Protein AF-A0AAD4WA70-F1 (afdb_monomer_lite)

Structure (mmCIF, N/CA/C/O backbone):
data_AF-A0AAD4WA70-F1
#
_entry.id   AF-A0AAD4WA70-F1
#
loop_
_atom_site.group_PDB
_atom_site.id
_atom_site.type_symbol
_atom_site.label_atom_id
_atom_site.label_alt_id
_atom_site.label_comp_id
_atom_site.label_asym_id
_atom_site.label_entity_id
_atom_site.label_seq_id
_atom_site.pdbx_PDB_ins_code
_atom_site.Cartn_x
_atom_site.Cartn_y
_atom_site.Cartn_z
_atom_site.occupancy
_atom_site.B_iso_or_equiv
_atom_site.auth_seq_id
_atom_site.auth_comp_id
_atom_site.auth_asym_id
_atom_site.auth_atom_id
_atom_site.pdbx_PDB_model_num
ATOM 1 N N . MET A 1 1 ? -7.407 1.515 -6.186 1.00 67.44 1 MET A N 1
ATOM 2 C CA . MET A 1 1 ? -7.514 0.446 -7.195 1.00 67.44 1 MET A CA 1
ATOM 3 C C . MET A 1 1 ? -7.469 -0.874 -6.465 1.00 67.44 1 MET A C 1
ATOM 5 O O . MET A 1 1 ? -6.629 -1.032 -5.584 1.00 67.44 1 MET A O 1
ATOM 9 N N . SER A 1 2 ? -8.397 -1.768 -6.771 1.00 77.38 2 SER A N 1
ATOM 10 C CA . SER A 1 2 ? -8.379 -3.132 -6.251 1.00 77.38 2 SER A CA 1
ATOM 11 C C . SER A 1 2 ? -7.231 -3.933 -6.884 1.00 77.38 2 SER A C 1
ATOM 13 O O . SER A 1 2 ? -6.814 -3.628 -8.006 1.00 77.38 2 SER A O 1
ATOM 15 N N . PRO A 1 3 ? -6.728 -4.984 -6.212 1.00 81.25 3 PRO A N 1
ATOM 16 C CA . PRO A 1 3 ? -5.699 -5.856 -6.778 1.00 81.25 3 PRO A CA 1
ATOM 17 C C . PRO A 1 3 ? -6.094 -6.438 -8.144 1.00 81.25 3 PRO A C 1
ATOM 19 O O . PRO A 1 3 ? -5.257 -6.522 -9.041 1.00 81.25 3 PRO A O 1
ATOM 22 N N . SER A 1 4 ? -7.373 -6.787 -8.319 1.00 81.94 4 SER A N 1
ATOM 23 C CA . SER A 1 4 ? -7.919 -7.330 -9.566 1.00 81.94 4 SER A CA 1
ATOM 24 C C . SER A 1 4 ? -7.949 -6.314 -10.705 1.00 81.94 4 SER A C 1
ATOM 26 O O . SER A 1 4 ? -7.698 -6.684 -11.845 1.00 81.94 4 SER A O 1
ATOM 28 N N . GLU A 1 5 ? -8.244 -5.044 -10.422 1.00 83.31 5 GLU A N 1
ATOM 29 C CA . GLU A 1 5 ? -8.170 -3.982 -11.435 1.00 83.31 5 GLU A CA 1
ATOM 30 C C . GLU A 1 5 ? -6.729 -3.755 -11.890 1.00 83.31 5 GLU A C 1
ATOM 32 O O . GLU A 1 5 ? -6.488 -3.630 -13.085 1.00 83.31 5 GLU A O 1
ATOM 37 N N . ILE A 1 6 ? -5.769 -3.760 -10.957 1.00 88.12 6 ILE A N 1
ATOM 38 C CA . ILE A 1 6 ? -4.343 -3.591 -11.275 1.00 88.12 6 ILE A CA 1
ATOM 39 C C . ILE A 1 6 ? -3.867 -4.705 -12.209 1.00 88.12 6 ILE A C 1
ATOM 41 O O . ILE A 1 6 ? -3.251 -4.414 -13.226 1.00 88.12 6 ILE A O 1
ATOM 45 N N . MET A 1 7 ? -4.204 -5.962 -11.904 1.00 88.38 7 MET A N 1
ATOM 46 C CA . MET A 1 7 ? -3.836 -7.099 -12.756 1.00 88.38 7 MET A CA 1
ATOM 47 C C . MET A 1 7 ? -4.476 -7.019 -14.145 1.00 88.38 7 MET A C 1
ATOM 49 O O . MET A 1 7 ? -3.837 -7.374 -15.123 1.00 88.38 7 MET A O 1
ATOM 53 N N . LYS A 1 8 ? -5.715 -6.525 -14.255 1.00 89.81 8 LYS A N 1
ATOM 54 C CA . LYS A 1 8 ? -6.401 -6.375 -15.551 1.00 89.81 8 LYS A CA 1
ATOM 55 C C . LYS A 1 8 ? -5.815 -5.275 -16.435 1.00 89.81 8 LYS A C 1
ATOM 57 O O . LYS A 1 8 ? -5.956 -5.356 -17.646 1.00 89.81 8 LYS A O 1
ATOM 62 N N . MET A 1 9 ? -5.240 -4.231 -15.840 1.00 90.12 9 MET A N 1
ATOM 63 C CA . MET A 1 9 ? -4.634 -3.115 -16.578 1.00 90.12 9 MET A CA 1
ATOM 64 C C . MET A 1 9 ? -3.164 -3.356 -16.930 1.00 90.12 9 MET A C 1
ATOM 66 O O . MET A 1 9 ? -2.583 -2.566 -17.670 1.00 90.12 9 MET A O 1
ATOM 70 N N . ALA A 1 10 ? -2.551 -4.387 -16.355 1.00 94.25 10 ALA A N 1
ATOM 71 C CA . ALA A 1 10 ? -1.142 -4.671 -16.519 1.00 94.25 10 ALA A CA 1
ATOM 72 C C . ALA A 1 10 ? -0.909 -5.752 -17.580 1.00 94.25 10 ALA A C 1
ATOM 74 O O . ALA A 1 10 ? -1.593 -6.770 -17.602 1.00 94.25 10 ALA A O 1
ATOM 75 N N . GLU A 1 11 ? 0.108 -5.550 -18.412 1.00 94.94 11 GLU A N 1
ATOM 76 C CA . GLU A 1 11 ? 0.489 -6.484 -19.481 1.00 94.94 11 GLU A CA 1
ATOM 77 C C . GLU A 1 11 ? 1.393 -7.616 -18.979 1.00 94.94 11 GLU A C 1
ATOM 79 O O . GLU A 1 11 ? 1.508 -8.674 -19.600 1.00 94.94 11 GLU A O 1
ATOM 84 N N . VAL A 1 12 ? 2.096 -7.388 -17.866 1.00 95.25 12 VAL A N 1
ATOM 85 C CA . VAL A 1 12 ? 3.128 -8.301 -17.374 1.00 95.25 12 VAL A CA 1
ATOM 86 C C . VAL A 1 12 ? 3.298 -8.234 -15.859 1.00 95.25 12 VAL A C 1
ATOM 88 O O . VAL A 1 12 ? 3.211 -7.165 -15.248 1.00 95.25 12 VAL A O 1
ATOM 91 N N . GLU A 1 13 ? 3.591 -9.391 -15.264 1.00 96.00 13 GLU A N 1
ATOM 92 C CA . GLU A 1 13 ? 4.071 -9.499 -13.889 1.00 96.00 13 GLU A CA 1
ATOM 93 C C . GLU A 1 13 ? 5.581 -9.273 -13.805 1.00 96.00 13 GLU A C 1
ATOM 95 O O . GLU A 1 13 ? 6.368 -9.947 -14.475 1.00 96.00 13 GLU A O 1
ATOM 100 N N . ILE A 1 14 ? 5.991 -8.367 -12.922 1.00 96.00 14 ILE A N 1
ATOM 101 C CA . ILE A 1 14 ? 7.393 -8.131 -12.595 1.00 96.00 14 ILE A CA 1
ATOM 102 C C . ILE A 1 14 ? 7.741 -8.888 -11.323 1.00 96.00 14 ILE A C 1
ATOM 104 O O . ILE A 1 14 ? 7.094 -8.725 -10.291 1.00 96.00 14 ILE A O 1
ATOM 108 N N . PHE A 1 15 ? 8.792 -9.699 -11.391 1.00 93.69 15 PHE A N 1
ATOM 109 C CA . PHE A 1 15 ? 9.251 -10.520 -10.268 1.00 93.69 15 PHE A CA 1
ATOM 110 C C . PHE A 1 15 ? 10.778 -10.629 -10.174 1.00 93.69 15 PHE A C 1
ATOM 112 O O . PHE A 1 15 ? 11.293 -11.157 -9.188 1.00 93.69 15 PHE A O 1
ATOM 119 N N . ARG A 1 16 ? 11.525 -10.124 -11.166 1.00 92.31 16 ARG A N 1
ATOM 120 C CA . ARG A 1 16 ? 12.993 -10.136 -11.182 1.00 92.31 16 ARG A CA 1
ATOM 121 C C . ARG A 1 16 ? 13.543 -8.756 -10.840 1.00 92.31 16 ARG A C 1
ATOM 123 O O . ARG A 1 16 ? 13.251 -7.778 -11.516 1.00 92.31 16 ARG A O 1
ATOM 130 N N . GLY A 1 17 ? 14.389 -8.685 -9.814 1.00 87.19 17 GLY A N 1
ATOM 131 C CA . GLY A 1 17 ? 15.085 -7.457 -9.403 1.00 87.19 17 GLY A CA 1
ATOM 132 C C . GLY A 1 17 ? 16.354 -7.174 -10.213 1.00 87.19 17 GLY A C 1
ATOM 133 O O . GLY A 1 17 ? 17.344 -6.713 -9.645 1.00 87.19 17 GLY A O 1
ATOM 134 N N . VAL A 1 18 ? 16.352 -7.546 -11.495 1.00 87.00 18 VAL A N 1
ATOM 135 C CA . VAL A 1 18 ? 17.476 -7.422 -12.430 1.00 87.00 18 VAL A CA 1
ATOM 136 C C . VAL A 1 18 ? 16.944 -6.803 -13.717 1.00 87.00 18 VAL A C 1
ATOM 138 O O . VAL A 1 18 ? 15.893 -7.211 -14.209 1.00 87.00 18 VAL A O 1
ATOM 141 N N . ASP A 1 19 ? 17.666 -5.822 -14.248 1.00 83.94 19 ASP A N 1
ATOM 142 C CA . ASP A 1 19 ? 17.205 -5.024 -15.387 1.00 83.94 19 ASP A CA 1
ATOM 143 C C . ASP A 1 19 ? 17.702 -5.588 -16.723 1.00 83.94 19 ASP A C 1
ATOM 145 O O . ASP A 1 19 ? 16.939 -5.674 -17.685 1.00 83.94 19 ASP A O 1
ATOM 149 N N . TYR A 1 20 ? 18.958 -6.047 -16.758 1.00 86.38 20 TYR A N 1
ATOM 150 C CA . TYR A 1 20 ? 19.638 -6.527 -17.962 1.00 86.38 20 TYR A CA 1
ATOM 151 C C . TYR A 1 20 ? 20.212 -7.936 -17.784 1.00 86.38 20 TYR A C 1
ATOM 153 O O . TYR A 1 20 ? 20.677 -8.307 -16.705 1.00 86.38 20 TYR A O 1
ATOM 161 N N . GLY A 1 21 ? 20.196 -8.717 -18.864 1.00 84.50 21 GLY A N 1
ATOM 162 C CA . GLY A 1 21 ? 20.800 -10.043 -18.932 1.00 84.50 21 GLY A CA 1
ATOM 163 C C . GLY A 1 21 ? 22.307 -9.982 -19.172 1.00 84.50 21 GLY A C 1
ATOM 164 O O . GLY A 1 21 ? 22.900 -8.913 -19.322 1.00 84.50 21 GLY A O 1
ATOM 165 N N . SER A 1 22 ? 22.945 -11.151 -19.264 1.00 83.94 22 SER A N 1
ATOM 166 C CA . SER A 1 22 ? 24.376 -11.265 -19.593 1.00 83.94 22 SER A CA 1
ATOM 167 C C . SER A 1 22 ? 24.724 -10.681 -20.968 1.00 83.94 22 SER A C 1
ATOM 169 O O . SER A 1 22 ? 25.852 -10.252 -21.192 1.00 83.94 22 SER A O 1
ATOM 171 N N . ASP A 1 23 ? 23.750 -10.633 -21.875 1.00 83.19 23 ASP A N 1
ATOM 172 C CA . ASP A 1 23 ? 23.834 -10.032 -23.208 1.00 83.19 23 ASP A CA 1
ATOM 173 C C . ASP A 1 23 ? 23.535 -8.521 -23.217 1.00 83.19 23 ASP A C 1
ATOM 175 O O . ASP A 1 23 ? 23.471 -7.909 -24.285 1.00 83.19 23 ASP A O 1
ATOM 179 N N . ARG A 1 24 ? 23.348 -7.917 -22.034 1.00 80.75 24 ARG A N 1
ATOM 180 C CA . ARG A 1 24 ? 22.964 -6.513 -21.823 1.00 80.75 24 ARG A CA 1
ATOM 181 C C . ARG A 1 24 ? 21.639 -6.120 -22.474 1.00 80.75 24 ARG A C 1
ATOM 183 O O . ARG A 1 24 ? 21.402 -4.938 -22.725 1.00 80.75 24 ARG A O 1
ATOM 190 N N . LYS A 1 25 ? 20.755 -7.085 -22.732 1.00 84.62 25 LYS A N 1
ATOM 191 C CA . LYS A 1 25 ? 19.385 -6.796 -23.162 1.00 84.62 25 LYS A CA 1
ATOM 192 C C . LYS A 1 25 ? 18.434 -6.793 -21.972 1.00 84.62 25 LYS A C 1
ATOM 194 O O . LYS A 1 25 ? 18.686 -7.506 -20.998 1.00 84.62 25 LYS A O 1
ATOM 199 N N . PRO A 1 26 ? 17.350 -6.003 -22.039 1.00 88.25 26 PRO A N 1
ATOM 200 C CA . PRO A 1 26 ? 16.312 -6.058 -21.026 1.00 88.25 26 PRO A CA 1
ATOM 201 C C . PRO A 1 26 ? 15.742 -7.470 -20.882 1.00 88.25 26 PRO A C 1
ATOM 203 O O . PRO A 1 26 ? 15.489 -8.139 -21.886 1.00 88.25 26 PRO A O 1
ATOM 206 N N . ILE A 1 27 ? 15.550 -7.919 -19.642 1.00 90.38 27 ILE A N 1
ATOM 207 C CA . ILE A 1 27 ? 15.070 -9.277 -19.356 1.00 90.38 27 ILE A CA 1
ATOM 208 C C . ILE A 1 27 ? 13.559 -9.328 -19.151 1.00 90.38 27 ILE A C 1
ATOM 210 O O . ILE A 1 27 ? 12.950 -8.407 -18.605 1.00 90.38 27 ILE A O 1
ATOM 214 N N . GLU A 1 28 ? 12.961 -10.458 -19.515 1.00 92.00 28 GLU A N 1
ATOM 215 C CA . GLU A 1 28 ? 11.556 -10.729 -19.218 1.00 92.00 28 GLU A CA 1
ATOM 216 C C . GLU A 1 28 ? 11.312 -10.888 -17.710 1.00 92.00 28 GLU A C 1
ATOM 218 O O . GLU A 1 28 ? 12.092 -11.518 -16.987 1.00 92.00 28 GLU A O 1
ATOM 223 N N . GLY A 1 29 ? 10.211 -10.311 -17.230 1.00 91.94 29 GLY A N 1
ATOM 224 C CA . GLY A 1 29 ? 9.840 -10.263 -15.816 1.00 91.94 29 GLY A CA 1
ATOM 225 C C . GLY A 1 29 ? 10.710 -9.328 -14.968 1.00 91.94 29 GLY A C 1
ATOM 226 O O . GLY A 1 29 ? 10.540 -9.298 -13.746 1.00 91.94 29 GLY A O 1
ATOM 227 N N . GLY A 1 30 ? 11.646 -8.598 -15.585 1.00 92.94 30 GLY A N 1
ATOM 228 C CA . GLY A 1 30 ? 12.437 -7.536 -14.964 1.00 92.94 30 GLY A CA 1
ATOM 229 C C . GLY A 1 30 ? 11.794 -6.161 -15.123 1.00 92.94 30 GLY A C 1
ATOM 230 O O . GLY A 1 30 ? 10.808 -5.987 -15.837 1.00 92.94 30 GLY A O 1
ATOM 231 N N . LEU A 1 31 ? 12.362 -5.141 -14.483 1.00 92.88 31 LEU A N 1
ATOM 232 C CA . LEU A 1 31 ? 11.782 -3.797 -14.544 1.00 92.88 31 LEU A CA 1
ATOM 233 C C . LEU A 1 31 ? 11.895 -3.165 -15.928 1.00 92.88 31 LEU A C 1
ATOM 235 O O . LEU A 1 31 ? 11.146 -2.246 -16.220 1.00 92.88 31 LEU A O 1
ATOM 239 N N . LEU A 1 32 ? 12.767 -3.640 -16.808 1.00 92.25 32 LEU A N 1
ATOM 240 C CA . LEU A 1 32 ? 12.853 -3.153 -18.186 1.00 92.25 32 LEU A CA 1
ATOM 241 C C . LEU A 1 32 ? 12.197 -4.108 -19.196 1.00 92.25 32 LEU A C 1
ATOM 243 O O . LEU A 1 32 ? 12.526 -4.044 -20.378 1.00 92.25 32 LEU A O 1
ATOM 247 N N . ASP A 1 33 ? 11.280 -4.982 -18.750 1.00 93.81 33 ASP A N 1
ATOM 248 C CA . ASP A 1 33 ? 10.610 -5.966 -19.613 1.00 93.81 33 ASP A CA 1
ATOM 249 C C . ASP A 1 33 ? 10.116 -5.316 -20.926 1.00 93.81 33 ASP A C 1
ATOM 251 O O . ASP A 1 33 ? 9.416 -4.296 -20.876 1.00 93.81 33 ASP A O 1
ATOM 255 N N . PRO A 1 34 ? 10.448 -5.882 -22.105 1.00 92.19 34 PRO A N 1
ATOM 256 C CA . PRO A 1 34 ? 10.089 -5.311 -23.406 1.00 92.19 34 PRO A CA 1
ATOM 257 C C . PRO A 1 34 ? 8.590 -5.030 -23.611 1.00 92.19 34 PRO A C 1
ATOM 259 O O . PRO A 1 34 ? 8.226 -4.192 -24.447 1.00 92.19 34 PRO A O 1
ATOM 262 N N . ARG A 1 35 ? 7.709 -5.703 -22.857 1.00 93.94 35 ARG A N 1
ATOM 263 C CA . ARG A 1 35 ? 6.255 -5.474 -22.866 1.00 93.94 35 ARG A CA 1
ATOM 264 C C . ARG A 1 35 ? 5.836 -4.189 -22.163 1.00 93.94 35 ARG A C 1
ATOM 266 O O . ARG A 1 35 ? 4.748 -3.698 -22.427 1.00 93.94 35 ARG A O 1
ATOM 273 N N . LEU A 1 36 ? 6.682 -3.603 -21.317 1.00 93.56 36 LEU A N 1
ATOM 274 C CA . LEU A 1 36 ? 6.428 -2.299 -20.686 1.00 93.56 36 LEU A CA 1
ATOM 275 C C . LEU A 1 36 ? 6.745 -1.118 -21.614 1.00 93.56 36 LEU A C 1
ATOM 277 O O . LEU A 1 36 ? 6.365 0.019 -21.324 1.00 93.56 36 LEU A O 1
ATOM 281 N N . GLY A 1 37 ? 7.423 -1.400 -22.728 1.00 91.75 37 GLY A N 1
ATOM 282 C CA . GLY A 1 37 ? 7.906 -0.426 -23.697 1.00 91.75 37 GLY A CA 1
ATOM 283 C C . GLY A 1 37 ? 9.436 -0.347 -23.726 1.00 91.75 37 GLY A C 1
ATOM 284 O O . GLY A 1 37 ? 10.101 -0.722 -22.758 1.00 91.75 37 GLY A O 1
ATOM 285 N N . PRO A 1 38 ? 10.019 0.154 -24.823 1.00 90.00 38 PRO A N 1
ATOM 286 C CA . PRO A 1 38 ? 11.462 0.335 -24.948 1.00 90.00 38 PRO A CA 1
ATOM 287 C C . PRO A 1 38 ? 11.989 1.385 -23.951 1.00 90.00 38 PRO A C 1
ATOM 289 O O . PRO A 1 38 ? 11.517 2.521 -23.965 1.00 90.00 38 PRO A O 1
ATOM 292 N N . PRO A 1 39 ? 12.987 1.061 -23.109 1.00 84.50 39 PRO A N 1
ATOM 293 C CA . PRO A 1 39 ? 13.507 1.997 -22.107 1.00 84.50 39 PRO A CA 1
ATOM 294 C C . PRO A 1 39 ? 14.435 3.075 -22.678 1.00 84.50 39 PRO A C 1
ATOM 296 O O . PRO A 1 39 ? 14.604 4.134 -22.080 1.00 84.50 39 PRO A O 1
ATOM 299 N N . ASN A 1 40 ? 15.039 2.828 -23.842 1.00 84.25 40 ASN A N 1
ATOM 300 C CA . ASN A 1 40 ? 15.904 3.777 -24.535 1.00 84.25 40 ASN A CA 1
ATOM 301 C C . ASN A 1 40 ? 15.863 3.540 -26.056 1.00 84.25 40 ASN A C 1
ATOM 303 O O . ASN A 1 40 ? 15.300 2.557 -26.530 1.00 84.25 40 ASN A O 1
ATOM 307 N N . LYS A 1 41 ? 16.498 4.431 -26.830 1.00 83.19 41 LYS A N 1
ATOM 308 C CA . LYS A 1 41 ? 16.529 4.371 -28.306 1.00 83.19 41 LYS A CA 1
ATOM 309 C C . LYS A 1 41 ? 17.294 3.169 -28.884 1.00 83.19 41 LYS A C 1
ATOM 311 O O . LYS A 1 41 ? 17.119 2.880 -30.062 1.00 83.19 41 LYS A O 1
ATOM 316 N N . LYS A 1 42 ? 18.191 2.545 -28.108 1.00 80.69 42 LYS A N 1
ATOM 317 C CA . LYS A 1 42 ? 18.978 1.371 -28.533 1.00 80.69 42 LYS A CA 1
ATOM 318 C C . LYS A 1 42 ? 18.202 0.070 -28.318 1.00 80.69 42 LYS A C 1
ATOM 320 O O . LYS A 1 42 ? 18.446 -0.910 -29.016 1.00 80.69 42 LYS A O 1
ATOM 325 N N . CYS A 1 43 ? 17.267 0.059 -27.372 1.00 76.81 43 CYS A N 1
ATOM 326 C CA . CYS A 1 43 ? 16.301 -1.016 -27.232 1.00 76.81 43 CYS A CA 1
ATOM 327 C C . CYS A 1 43 ? 15.325 -0.953 -28.411 1.00 76.81 43 CYS A C 1
ATOM 329 O O . CYS A 1 43 ? 14.851 0.125 -28.761 1.00 76.81 43 CYS A O 1
ATOM 331 N N . GLY A 1 44 ? 15.093 -2.100 -29.054 1.00 82.81 44 GLY A N 1
ATOM 332 C CA . GLY A 1 44 ? 14.261 -2.212 -30.252 1.00 82.81 44 GLY A CA 1
ATOM 333 C C . GLY A 1 44 ? 12.785 -1.889 -30.003 1.00 82.81 44 GLY A C 1
ATOM 334 O O . GLY A 1 44 ? 12.420 -1.107 -29.132 1.00 82.81 44 GLY A O 1
ATOM 335 N N . ASN A 1 45 ? 11.902 -2.492 -30.786 1.00 90.31 45 ASN A N 1
ATOM 336 C CA . ASN A 1 45 ? 10.482 -2.173 -30.702 1.00 90.31 45 ASN A CA 1
ATOM 337 C C . ASN A 1 45 ? 9.826 -2.784 -29.453 1.00 90.31 45 ASN A C 1
ATOM 339 O O . ASN A 1 45 ? 10.252 -3.825 -28.953 1.00 90.31 45 ASN A O 1
ATOM 343 N N . CYS A 1 46 ? 8.766 -2.136 -28.966 1.00 90.88 46 CYS A N 1
ATOM 344 C CA . CYS A 1 46 ? 7.938 -2.642 -27.874 1.00 90.88 46 CYS A CA 1
ATOM 345 C C . CYS A 1 46 ? 7.349 -4.016 -28.217 1.00 90.88 46 CYS A C 1
ATOM 347 O O . CYS A 1 46 ? 6.791 -4.188 -29.300 1.00 90.88 46 CYS A O 1
ATOM 349 N N . ALA A 1 47 ? 7.388 -4.963 -27.279 1.00 91.12 47 ALA A N 1
ATOM 350 C CA . ALA A 1 47 ? 6.814 -6.292 -27.493 1.00 91.12 47 ALA A CA 1
ATOM 351 C C . ALA A 1 47 ? 5.271 -6.307 -27.492 1.00 91.12 47 ALA A C 1
ATOM 353 O O . ALA A 1 47 ? 4.680 -7.232 -28.038 1.00 91.12 47 ALA A O 1
ATOM 354 N N . THR A 1 48 ? 4.619 -5.292 -26.916 1.00 89.69 48 THR A N 1
ATOM 355 C CA . THR A 1 48 ? 3.150 -5.225 -26.799 1.00 89.69 48 THR A CA 1
ATOM 356 C C . THR A 1 48 ? 2.509 -4.560 -28.018 1.00 89.69 48 THR A C 1
ATOM 358 O O . THR A 1 48 ? 1.590 -5.112 -28.611 1.00 89.69 48 THR A O 1
ATOM 361 N N . TYR A 1 49 ? 3.008 -3.385 -28.424 1.00 86.19 49 TYR A N 1
ATOM 362 C CA . TYR A 1 49 ? 2.429 -2.599 -29.529 1.00 86.19 49 TYR A CA 1
ATOM 363 C C . TYR A 1 49 ? 3.301 -2.566 -30.791 1.00 86.19 49 TYR A C 1
ATOM 365 O O . TYR A 1 49 ? 2.879 -2.030 -31.811 1.00 86.19 49 TYR A O 1
ATOM 373 N N . GLY A 1 50 ? 4.538 -3.074 -30.746 1.00 88.94 50 GLY A N 1
ATOM 374 C CA . GLY A 1 50 ? 5.460 -3.039 -31.889 1.00 88.94 50 GLY A CA 1
ATOM 375 C C . GLY A 1 50 ? 6.010 -1.649 -32.236 1.00 88.94 50 GLY A C 1
ATOM 376 O O . GLY A 1 50 ? 6.779 -1.523 -33.190 1.00 88.94 50 GLY A O 1
ATOM 377 N N . ALA A 1 51 ? 5.648 -0.611 -31.478 1.00 89.50 51 ALA A N 1
ATOM 378 C CA . ALA A 1 51 ? 6.100 0.761 -31.687 1.00 89.50 51 ALA A CA 1
ATOM 379 C C . ALA A 1 51 ? 7.553 0.975 -31.225 1.00 89.50 51 ALA A C 1
ATOM 381 O O . ALA A 1 51 ? 8.053 0.290 -30.327 1.00 89.50 51 ALA A O 1
ATOM 382 N N . ASN A 1 52 ? 8.230 1.946 -31.841 1.00 89.12 52 ASN A N 1
ATOM 383 C CA . ASN A 1 52 ? 9.581 2.361 -31.461 1.00 89.12 52 ASN A CA 1
ATOM 384 C C . ASN A 1 52 ? 9.571 3.229 -30.179 1.00 89.12 52 ASN A C 1
ATOM 386 O O . ASN A 1 52 ? 8.515 3.587 -29.661 1.00 89.12 52 ASN A O 1
ATOM 390 N N . TYR A 1 53 ? 10.757 3.614 -29.692 1.00 86.69 53 TYR A N 1
ATOM 391 C CA . TYR A 1 53 ? 10.921 4.431 -28.479 1.00 86.69 53 TYR A CA 1
ATOM 392 C C . TYR A 1 53 ? 10.145 5.756 -28.454 1.00 86.69 53 TYR A C 1
ATOM 394 O O . TYR A 1 53 ? 9.719 6.185 -27.388 1.00 86.69 53 TYR A O 1
ATOM 402 N N . LYS A 1 54 ? 9.972 6.426 -29.596 1.00 88.00 54 LYS A N 1
ATOM 403 C CA . LYS A 1 54 ? 9.297 7.731 -29.650 1.00 88.00 54 LYS A CA 1
ATOM 404 C C . LYS A 1 54 ? 7.776 7.607 -29.686 1.00 88.00 54 LYS A C 1
ATOM 406 O O . LYS A 1 54 ? 7.097 8.475 -29.152 1.00 88.00 54 LYS A O 1
ATOM 411 N N . ASP A 1 55 ? 7.276 6.549 -30.316 1.00 90.56 55 ASP A N 1
ATOM 412 C CA . ASP A 1 55 ? 5.853 6.399 -30.634 1.00 90.56 55 ASP A CA 1
ATOM 413 C C . ASP A 1 55 ? 5.116 5.471 -29.653 1.00 90.56 55 ASP A C 1
ATOM 415 O O . ASP A 1 55 ? 3.890 5.377 -29.680 1.00 90.56 55 ASP A O 1
ATOM 419 N N . CYS A 1 56 ? 5.845 4.767 -28.782 1.00 90.81 56 CYS A N 1
ATOM 420 C CA . CYS A 1 56 ? 5.250 3.888 -27.784 1.00 90.81 56 CYS A CA 1
ATOM 421 C C . CYS A 1 56 ? 4.740 4.692 -26.571 1.00 90.81 56 CYS A C 1
ATOM 423 O O . CYS A 1 56 ? 5.545 5.346 -25.907 1.00 90.81 56 CYS A O 1
ATOM 425 N N . PRO A 1 57 ? 3.445 4.607 -26.207 1.00 91.31 57 PRO A N 1
ATOM 426 C CA . PRO A 1 57 ? 2.922 5.238 -24.990 1.00 91.31 57 PRO A CA 1
ATOM 427 C C . PRO A 1 57 ? 3.351 4.505 -23.707 1.00 91.31 57 PRO A C 1
ATOM 429 O O . PRO A 1 57 ? 3.179 5.031 -22.609 1.00 91.31 57 PRO A O 1
ATOM 432 N N . GLY A 1 58 ? 3.904 3.295 -23.847 1.00 92.81 58 GLY A N 1
ATOM 433 C CA . GLY A 1 58 ? 4.299 2.425 -22.750 1.00 92.81 58 GLY A CA 1
ATOM 434 C C . GLY A 1 58 ? 3.121 1.706 -22.085 1.00 92.81 58 GLY A C 1
ATOM 435 O O . GLY A 1 58 ? 1.958 2.083 -22.237 1.00 92.81 58 GLY A O 1
ATOM 436 N N . HIS A 1 59 ? 3.430 0.640 -21.345 1.00 94.81 59 HIS A N 1
ATOM 437 C CA . HIS A 1 59 ? 2.431 -0.253 -20.753 1.00 94.81 59 HIS A CA 1
ATOM 438 C C . HIS A 1 59 ? 2.707 -0.507 -19.283 1.00 94.81 59 HIS A C 1
ATOM 440 O O . HIS A 1 59 ? 3.859 -0.548 -18.853 1.00 94.81 59 HIS A O 1
ATOM 446 N N . PHE A 1 60 ? 1.638 -0.646 -18.504 1.00 96.38 60 PHE A N 1
ATOM 447 C CA . PHE A 1 60 ? 1.758 -0.939 -17.087 1.00 96.38 60 PHE A CA 1
ATOM 448 C C . PHE A 1 60 ? 2.113 -2.407 -16.877 1.00 96.38 60 PHE A C 1
ATOM 450 O O . PHE A 1 60 ? 1.641 -3.294 -17.587 1.00 96.38 60 PHE A O 1
ATOM 457 N N . GLY A 1 61 ? 2.926 -2.650 -15.859 1.00 96.25 61 GLY A N 1
ATOM 458 C CA . GLY A 1 61 ? 3.099 -3.964 -15.260 1.00 96.25 61 GLY A CA 1
ATOM 459 C C . GLY A 1 61 ? 2.439 -4.009 -13.890 1.00 96.25 61 GLY A C 1
ATOM 460 O O . GLY A 1 61 ? 1.914 -3.009 -13.390 1.00 96.25 61 GLY A O 1
ATOM 461 N N . TYR A 1 62 ? 2.515 -5.159 -13.238 1.00 96.62 62 TYR A N 1
ATOM 462 C CA . TYR A 1 62 ? 2.189 -5.275 -11.823 1.00 96.62 62 TYR A CA 1
ATOM 463 C C . TYR A 1 62 ? 3.256 -6.078 -11.088 1.00 96.62 62 TYR A C 1
ATOM 465 O O . TYR A 1 62 ? 3.902 -6.952 -11.655 1.00 96.62 62 TYR A O 1
ATOM 473 N N . LEU A 1 63 ? 3.429 -5.777 -9.807 1.00 95.56 63 LEU A N 1
ATOM 474 C CA . LEU A 1 63 ? 4.252 -6.540 -8.879 1.00 95.56 63 LEU A CA 1
ATOM 475 C C . LEU A 1 63 ? 3.342 -7.114 -7.796 1.00 95.56 63 LEU A C 1
ATOM 477 O O . LEU A 1 63 ? 2.746 -6.357 -7.024 1.00 95.56 63 LEU A O 1
ATOM 481 N N . ALA A 1 64 ? 3.240 -8.441 -7.736 1.00 94.69 64 ALA A N 1
ATOM 482 C CA . ALA A 1 64 ? 2.504 -9.139 -6.688 1.00 94.69 64 ALA A CA 1
ATOM 483 C C . ALA A 1 64 ? 3.366 -9.281 -5.424 1.00 94.69 64 ALA A C 1
ATOM 485 O O . ALA A 1 64 ? 4.416 -9.943 -5.426 1.00 94.69 64 ALA A O 1
ATOM 486 N N . LEU A 1 65 ? 2.918 -8.683 -4.324 1.00 93.94 65 LEU A N 1
ATOM 487 C CA . LEU A 1 65 ? 3.601 -8.770 -3.037 1.00 93.94 65 LEU A CA 1
ATOM 488 C C . LEU A 1 65 ? 3.362 -10.138 -2.386 1.00 93.94 65 LEU A C 1
ATOM 490 O O . LEU A 1 65 ? 2.289 -10.726 -2.506 1.00 93.94 65 LEU A O 1
ATOM 494 N N . ALA A 1 66 ? 4.377 -10.652 -1.696 1.00 91.81 66 ALA A N 1
ATOM 495 C CA . ALA A 1 66 ? 4.337 -11.940 -1.008 1.00 91.81 66 ALA A CA 1
ATOM 496 C C . ALA A 1 66 ? 3.372 -11.918 0.181 1.00 91.81 66 ALA A C 1
ATOM 498 O O . ALA A 1 66 ? 2.692 -12.901 0.458 1.00 91.81 66 ALA A O 1
ATOM 499 N N . LEU A 1 67 ? 3.317 -10.775 0.869 1.00 89.31 67 LEU A N 1
ATOM 500 C CA . LEU A 1 67 ? 2.381 -10.478 1.942 1.00 89.31 67 LEU A CA 1
ATOM 501 C C . LEU A 1 67 ? 1.803 -9.071 1.747 1.00 89.31 67 LEU A C 1
ATOM 503 O O . LEU A 1 67 ? 2.484 -8.208 1.186 1.00 89.31 67 LEU A O 1
ATOM 507 N N . PRO A 1 68 ? 0.582 -8.815 2.246 1.00 88.25 68 PRO A N 1
ATOM 508 C CA . PRO A 1 68 ? 0.003 -7.481 2.224 1.00 88.25 68 PRO A CA 1
ATOM 509 C C . PRO A 1 68 ? 0.883 -6.460 2.960 1.00 88.25 68 PRO A C 1
ATOM 511 O O . PRO A 1 68 ? 1.401 -6.756 4.036 1.00 88.25 68 PRO A O 1
ATOM 514 N N . VAL A 1 69 ? 0.999 -5.244 2.425 1.00 88.62 69 VAL A N 1
ATOM 515 C CA . VAL A 1 69 ? 1.758 -4.132 3.032 1.00 88.62 69 VAL A CA 1
ATOM 516 C C . VAL A 1 69 ? 0.836 -2.943 3.310 1.00 88.62 69 VAL A C 1
ATOM 518 O O . VAL A 1 69 ? -0.105 -2.691 2.555 1.00 88.62 69 VAL A O 1
ATOM 521 N N . TYR A 1 70 ? 1.067 -2.185 4.387 1.00 85.50 70 TYR A N 1
ATOM 522 C CA . TYR A 1 70 ? 0.250 -1.000 4.668 1.00 85.50 70 TYR A CA 1
ATOM 523 C C . TYR A 1 70 ? 0.459 0.100 3.619 1.00 85.50 70 TYR A C 1
ATOM 525 O O . TYR A 1 70 ? 1.582 0.480 3.299 1.00 85.50 70 TYR A O 1
ATOM 533 N N . ASN A 1 71 ? -0.636 0.709 3.157 1.00 85.38 71 ASN A N 1
ATOM 534 C CA . ASN A 1 71 ? -0.542 1.964 2.419 1.00 85.38 71 ASN A CA 1
ATOM 535 C C . ASN A 1 71 ? -0.313 3.127 3.398 1.00 85.38 71 ASN A C 1
ATOM 537 O O . ASN A 1 71 ? -1.227 3.512 4.134 1.00 85.38 71 ASN A O 1
ATOM 541 N N . VAL A 1 72 ? 0.887 3.711 3.389 1.00 85.00 72 VAL A N 1
ATOM 542 C CA . VAL A 1 72 ? 1.273 4.799 4.306 1.00 85.00 72 VAL A CA 1
ATOM 543 C C . VAL A 1 72 ? 0.359 6.021 4.178 1.00 85.00 72 VAL A C 1
ATOM 545 O O . VAL A 1 72 ? -0.001 6.615 5.196 1.00 85.00 72 VAL A O 1
ATOM 548 N N . GLY A 1 73 ? -0.089 6.351 2.962 1.00 84.88 73 GLY A N 1
ATOM 549 C CA . GLY A 1 73 ? -0.993 7.477 2.706 1.00 84.88 73 GLY A CA 1
ATOM 550 C C . GLY A 1 73 ? -2.373 7.307 3.349 1.00 84.88 73 GLY A C 1
ATOM 551 O O . GLY A 1 73 ? -2.967 8.282 3.805 1.00 84.88 73 GLY A O 1
ATOM 552 N N . TYR A 1 74 ? -2.859 6.069 3.467 1.00 84.56 74 TYR A N 1
ATOM 553 C CA . TYR A 1 74 ? -4.140 5.764 4.117 1.00 84.56 74 TYR A CA 1
ATOM 554 C C . TYR A 1 74 ? -3.997 5.289 5.562 1.00 84.56 74 TYR A C 1
ATOM 556 O O . TYR A 1 74 ? -5.005 5.129 6.248 1.00 84.56 74 TYR A O 1
ATOM 564 N N . MET A 1 75 ? -2.776 5.103 6.067 1.00 85.25 75 MET A N 1
ATOM 565 C CA . MET A 1 75 ? -2.535 4.519 7.388 1.00 85.25 75 MET A CA 1
ATOM 566 C C . MET A 1 75 ? -3.242 5.293 8.512 1.00 85.25 75 MET A C 1
ATOM 568 O O . MET A 1 75 ? -3.807 4.681 9.417 1.00 85.25 75 MET A O 1
ATOM 572 N N . GLY A 1 76 ? -3.288 6.628 8.438 1.00 88.00 76 GLY A N 1
ATOM 573 C CA . GLY A 1 76 ? -4.047 7.445 9.393 1.00 88.00 76 GLY A CA 1
ATOM 574 C C . GLY A 1 76 ? -5.546 7.124 9.380 1.00 88.00 76 GLY A C 1
ATOM 575 O O . GLY A 1 76 ? -6.142 6.875 10.427 1.00 88.00 76 GLY A O 1
ATOM 576 N N . THR A 1 77 ? -6.140 7.036 8.189 1.00 87.94 77 THR A N 1
ATOM 577 C CA . THR A 1 77 ? -7.551 6.669 8.001 1.00 87.94 77 THR A CA 1
ATOM 578 C C . THR A 1 77 ? -7.839 5.247 8.478 1.00 87.94 77 THR A C 1
ATOM 580 O O . THR A 1 77 ? -8.854 5.016 9.131 1.00 87.94 77 THR A O 1
ATOM 583 N N . VAL A 1 78 ? -6.937 4.301 8.206 1.00 87.44 78 VAL A N 1
ATOM 584 C CA . VAL A 1 78 ? -7.034 2.910 8.672 1.00 87.44 78 VAL A CA 1
ATOM 585 C C . VAL A 1 78 ? -7.080 2.863 10.196 1.00 87.44 78 VAL A C 1
ATOM 587 O O . VAL A 1 78 ? -7.974 2.245 10.770 1.00 87.44 78 VAL A O 1
ATOM 590 N N . VAL A 1 79 ? -6.146 3.552 10.857 1.00 89.56 79 VAL A N 1
ATOM 591 C CA . VAL A 1 79 ? -6.098 3.643 12.320 1.00 89.56 79 VAL A CA 1
ATOM 592 C C . VAL A 1 79 ? -7.393 4.245 12.865 1.00 89.56 79 VAL A C 1
ATOM 594 O O . VAL A 1 79 ? -7.940 3.735 13.841 1.00 89.56 79 VAL A O 1
ATOM 597 N N . ASP A 1 80 ? -7.925 5.286 12.230 1.00 91.44 80 ASP A N 1
ATOM 598 C CA . ASP A 1 80 ? -9.169 5.928 12.656 1.00 91.44 80 ASP A CA 1
ATOM 599 C C . ASP A 1 80 ? -10.400 5.028 12.488 1.00 91.44 80 ASP A C 1
ATOM 601 O O . ASP A 1 80 ? -11.232 4.957 13.397 1.00 91.44 80 ASP A O 1
ATOM 605 N N . ILE A 1 81 ? -10.490 4.270 11.392 1.00 89.94 81 ILE A N 1
ATOM 606 C CA . ILE A 1 81 ? -11.518 3.233 11.210 1.00 89.94 81 ILE A CA 1
ATOM 607 C C . ILE A 1 81 ? -11.375 2.175 12.302 1.00 89.94 81 ILE A C 1
ATOM 609 O O . ILE A 1 81 ? -12.355 1.825 12.963 1.00 89.94 81 ILE A O 1
ATOM 613 N N . LEU A 1 82 ? -10.153 1.697 12.546 1.00 89.69 82 LEU A N 1
ATOM 614 C CA . LEU A 1 82 ? -9.896 0.691 13.563 1.00 89.69 82 LEU A CA 1
ATOM 615 C C . LEU A 1 82 ? -10.230 1.209 14.975 1.00 89.69 82 LEU A C 1
ATOM 617 O O . LEU A 1 82 ? -10.771 0.453 15.773 1.00 89.69 82 LEU A O 1
ATOM 621 N N . LYS A 1 83 ? -10.039 2.480 15.310 1.00 91.31 83 LYS A N 1
ATOM 622 C CA . LYS A 1 83 ? -10.524 3.005 16.603 1.00 91.31 83 LYS A CA 1
ATOM 623 C C . LYS A 1 83 ? -12.050 2.923 16.751 1.00 91.31 83 LYS A C 1
ATOM 625 O O . LYS A 1 83 ? -12.552 2.938 17.869 1.00 91.31 83 LYS A O 1
ATOM 630 N N . CYS A 1 84 ? -12.790 2.858 15.643 1.00 91.62 84 CYS A N 1
ATOM 631 C CA . CYS A 1 84 ? -14.251 2.919 15.629 1.00 91.62 84 CYS A CA 1
ATOM 632 C C . CYS A 1 84 ? -14.950 1.560 15.510 1.00 91.62 84 CYS A C 1
ATOM 634 O O . CYS A 1 84 ? -16.152 1.502 15.766 1.00 91.62 84 CYS A O 1
ATOM 636 N N . ILE A 1 85 ? -14.252 0.492 15.113 1.00 91.38 85 ILE A N 1
ATOM 637 C CA . ILE A 1 85 ? -14.858 -0.824 14.847 1.00 91.38 85 ILE A CA 1
ATOM 638 C C . ILE A 1 85 ? -14.327 -1.921 15.769 1.00 91.38 85 ILE A C 1
ATOM 640 O O . ILE A 1 85 ? -13.149 -1.932 16.141 1.00 91.38 85 ILE A O 1
ATOM 644 N N . CYS A 1 86 ? -15.192 -2.887 16.060 1.00 89.19 86 CYS A N 1
ATOM 645 C CA . CYS A 1 86 ? -14.853 -4.111 16.766 1.00 89.19 86 CYS A CA 1
ATOM 646 C C . CYS A 1 86 ? -13.883 -4.979 15.955 1.00 89.19 86 CYS A C 1
ATOM 648 O O . CYS A 1 86 ? -14.036 -5.100 14.743 1.00 89.19 86 CYS A O 1
ATOM 650 N N . LYS A 1 87 ? -12.911 -5.614 16.621 1.00 86.75 87 LYS A N 1
ATOM 651 C CA . LYS A 1 87 ? -11.906 -6.477 15.958 1.00 86.75 87 LYS A CA 1
ATOM 652 C C . LYS A 1 87 ? -12.362 -7.893 15.673 1.00 86.75 87 LYS A C 1
ATOM 654 O O . LYS A 1 87 ? -11.704 -8.583 14.913 1.00 86.75 87 LYS A O 1
ATOM 659 N N . SER A 1 88 ? -13.483 -8.293 16.262 1.00 84.62 88 SER A N 1
ATOM 660 C CA . SER A 1 88 ? -14.076 -9.604 16.032 1.00 84.62 88 SER A CA 1
ATOM 661 C C . SER A 1 88 ? -15.215 -9.539 15.012 1.00 84.62 88 SER A C 1
ATOM 663 O O . SER A 1 88 ? -15.182 -10.256 14.022 1.00 84.62 88 SER A O 1
ATOM 665 N N . CYS A 1 89 ? -16.201 -8.653 15.198 1.00 86.50 89 CYS A N 1
ATOM 666 C CA . CYS A 1 89 ? -17.401 -8.622 14.348 1.00 86.50 89 CYS A CA 1
ATOM 667 C C . CYS A 1 89 ? -17.475 -7.432 13.374 1.00 86.50 89 CYS A C 1
ATOM 669 O O . CYS A 1 89 ? -18.502 -7.237 12.723 1.00 86.50 89 CYS A O 1
ATOM 671 N N . SER A 1 90 ? -16.451 -6.570 13.333 1.00 88.31 90 SER A N 1
ATOM 672 C CA . SER A 1 90 ? -16.412 -5.331 12.528 1.00 88.31 90 SER A CA 1
ATOM 673 C C . SER A 1 90 ? -17.569 -4.343 12.770 1.00 88.31 90 SER A C 1
ATOM 675 O O . SER A 1 90 ? -17.740 -3.374 12.030 1.00 88.31 90 SER A O 1
ATOM 677 N N . GLY A 1 91 ? -18.364 -4.538 13.827 1.00 86.94 91 GLY A N 1
ATOM 678 C CA . GLY A 1 91 ? -19.418 -3.612 14.231 1.00 86.94 91 GLY A CA 1
ATOM 679 C C . GLY A 1 91 ? -18.859 -2.304 14.791 1.00 86.94 91 GLY A C 1
ATOM 680 O O . GLY A 1 91 ? -17.851 -2.303 15.491 1.00 86.94 91 GLY A O 1
ATOM 681 N N . VAL A 1 92 ? -19.530 -1.183 14.519 1.00 91.12 92 VAL A N 1
ATOM 682 C CA . VAL A 1 92 ? -19.167 0.130 15.082 1.00 91.12 92 VAL A CA 1
ATOM 683 C C . VAL A 1 92 ? -19.330 0.109 16.609 1.00 91.12 92 VAL A C 1
ATOM 685 O O . VAL A 1 92 ? -20.383 -0.282 17.100 1.00 91.12 92 VAL A O 1
ATOM 688 N N . LEU A 1 93 ? -18.300 0.544 17.343 1.00 90.75 93 LEU A N 1
ATOM 689 C CA . LEU A 1 93 ? -18.232 0.527 18.817 1.00 90.75 93 LEU A CA 1
ATOM 690 C C . LEU A 1 93 ? -19.028 1.650 19.494 1.00 90.75 93 LEU A C 1
ATOM 692 O O . LEU A 1 93 ? -19.187 1.668 20.712 1.00 90.75 93 LEU A O 1
ATOM 696 N N . LEU A 1 94 ? -19.500 2.620 18.717 1.00 90.50 94 LEU A N 1
ATOM 697 C CA . LEU A 1 94 ? -20.294 3.727 19.224 1.00 90.50 94 LEU A CA 1
ATOM 698 C C . LEU A 1 94 ? -21.652 3.228 19.751 1.00 90.50 94 LEU A C 1
ATOM 700 O O . LEU A 1 94 ? -22.274 2.359 19.142 1.00 90.50 94 LEU A O 1
ATOM 704 N N . LYS A 1 95 ? -22.135 3.828 20.846 1.00 86.81 95 LYS A N 1
ATOM 705 C CA . LYS A 1 95 ? -23.481 3.567 21.383 1.00 86.81 95 LYS A CA 1
ATOM 706 C C . LYS A 1 95 ? -24.561 3.808 20.324 1.00 86.81 95 LYS A C 1
ATOM 708 O O . LYS A 1 95 ? -24.426 4.706 19.491 1.00 86.81 95 LYS A O 1
ATOM 713 N N . GLU A 1 96 ? -25.645 3.044 20.411 1.00 86.38 96 GLU A N 1
ATOM 714 C CA . GLU A 1 96 ? -26.698 3.000 19.391 1.00 86.38 96 GLU A CA 1
ATOM 715 C C . GLU A 1 96 ? -27.340 4.370 19.122 1.00 86.38 96 GLU A C 1
ATOM 717 O O . GLU A 1 96 ? -27.424 4.786 17.969 1.00 86.38 96 GLU A O 1
ATOM 722 N N . GLU A 1 97 ? -27.681 5.124 20.171 1.00 86.56 97 GLU A N 1
ATOM 723 C CA . GLU A 1 97 ? -28.263 6.474 20.061 1.00 86.56 97 GLU A CA 1
ATOM 724 C C . GLU A 1 97 ? -27.386 7.410 19.214 1.00 86.56 97 GLU A C 1
ATOM 726 O O . GLU A 1 97 ? -27.825 7.997 18.223 1.00 86.56 97 GLU A O 1
ATOM 731 N N . MET A 1 98 ? -26.096 7.473 19.553 1.00 86.69 98 MET A N 1
ATOM 732 C CA . MET A 1 98 ? -25.123 8.302 18.847 1.00 86.69 98 MET A CA 1
ATOM 733 C C . MET A 1 98 ? -24.885 7.803 17.418 1.00 86.69 98 MET A C 1
ATOM 735 O O . MET A 1 98 ? -24.668 8.599 16.503 1.00 86.69 98 MET A O 1
ATOM 739 N N . ARG A 1 99 ? -24.896 6.481 17.214 1.00 87.75 99 ARG A N 1
ATOM 740 C CA . 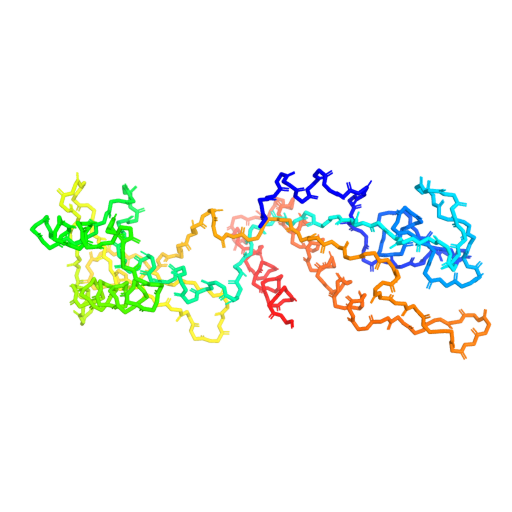ARG A 1 99 ? -24.700 5.855 15.903 1.00 87.75 99 ARG A CA 1
ATOM 741 C C . ARG A 1 99 ? -25.805 6.278 14.942 1.00 87.75 99 ARG A C 1
ATOM 743 O O . ARG A 1 99 ? -25.500 6.691 13.824 1.00 87.75 99 ARG A O 1
ATOM 750 N N . VAL A 1 100 ? -27.063 6.213 15.375 1.00 89.75 100 VAL A N 1
ATOM 751 C CA . VAL A 1 100 ? -28.226 6.594 14.561 1.00 89.75 100 VAL A CA 1
ATOM 752 C C . VAL A 1 100 ? -28.184 8.082 14.199 1.00 89.75 100 VAL A C 1
ATOM 754 O O . VAL A 1 100 ? -28.373 8.427 13.029 1.00 89.75 100 VAL A O 1
ATOM 757 N N . GLU A 1 101 ? -27.860 8.955 15.159 1.00 91.06 101 GLU A N 1
ATOM 758 C CA . GLU A 1 101 ? -27.738 10.401 14.927 1.00 91.06 101 GLU A CA 1
ATOM 759 C C . GLU A 1 101 ? -26.680 10.727 13.856 1.00 91.06 101 GLU A C 1
ATOM 761 O O . GLU A 1 101 ? -26.967 11.405 12.861 1.00 91.06 101 GLU A O 1
ATOM 766 N N . HIS A 1 102 ? -25.457 10.206 14.015 1.00 90.00 102 HIS A N 1
ATOM 767 C CA . HIS A 1 102 ? -24.361 10.464 13.072 1.00 90.00 102 HIS A CA 1
ATOM 768 C C . HIS A 1 102 ? -24.620 9.851 11.699 1.00 90.00 102 HIS A C 1
ATOM 770 O O . HIS A 1 102 ? -24.320 10.485 10.687 1.00 90.00 102 HIS A O 1
ATOM 776 N N . LEU A 1 103 ? -25.225 8.661 11.636 1.00 89.62 103 LEU A N 1
ATOM 777 C CA . LEU A 1 103 ? -25.603 8.032 10.368 1.00 89.62 103 LEU A CA 1
ATOM 778 C C . LEU A 1 103 ? -26.626 8.871 9.599 1.00 89.62 103 LEU A C 1
ATOM 780 O O . LEU A 1 103 ? -26.468 9.057 8.391 1.00 89.62 103 LEU A O 1
ATOM 784 N N . ARG A 1 104 ? -27.639 9.420 10.283 1.00 91.56 104 ARG A N 1
ATOM 785 C CA . ARG A 1 104 ? -28.630 10.314 9.663 1.00 91.56 104 ARG A CA 1
ATOM 786 C C . ARG A 1 104 ? -27.958 11.546 9.057 1.00 91.56 104 ARG A C 1
ATOM 788 O O . ARG A 1 104 ? -28.271 11.922 7.930 1.00 91.56 104 ARG A O 1
ATOM 795 N N . ARG A 1 105 ? -27.006 12.147 9.776 1.00 91.00 105 ARG A N 1
ATOM 796 C CA . ARG A 1 105 ? -26.252 13.319 9.302 1.00 91.00 105 ARG A CA 1
ATOM 797 C C . ARG A 1 105 ? -25.323 12.981 8.132 1.00 91.00 105 ARG A C 1
ATOM 799 O O . ARG A 1 105 ? -25.297 13.729 7.160 1.00 91.00 105 ARG A O 1
ATOM 806 N N . MET A 1 106 ? -24.611 11.853 8.182 1.00 88.56 106 MET A N 1
ATOM 807 C CA . MET A 1 106 ? -23.702 11.410 7.111 1.00 88.56 106 MET A CA 1
ATOM 808 C C . MET A 1 106 ? -24.434 11.078 5.805 1.00 88.56 106 MET A C 1
ATOM 810 O O . MET A 1 106 ? -23.908 11.348 4.724 1.00 88.56 106 MET A O 1
ATOM 814 N N . ARG A 1 107 ? -25.650 10.521 5.896 1.00 90.75 107 ARG A N 1
ATOM 815 C CA . ARG A 1 107 ? -26.495 10.180 4.738 1.00 90.75 107 ARG A CA 1
ATOM 816 C C . ARG A 1 107 ? -27.170 11.385 4.086 1.00 90.75 107 ARG A C 1
ATOM 818 O O . ARG A 1 107 ? -27.764 11.222 3.028 1.00 90.75 107 ARG A O 1
ATOM 825 N N . ASN A 1 108 ? -27.085 12.577 4.679 1.00 91.81 108 ASN A N 1
ATOM 826 C CA . ASN A 1 108 ? -27.666 13.775 4.087 1.00 91.81 108 ASN A CA 1
ATOM 827 C C . ASN A 1 108 ? -26.927 14.136 2.774 1.00 91.81 108 ASN A C 1
ATOM 829 O O . ASN A 1 108 ? -25.735 14.471 2.824 1.00 91.81 108 ASN A O 1
ATOM 833 N N . PRO A 1 109 ? -27.600 14.101 1.607 1.00 90.38 109 PRO A N 1
ATOM 834 C CA . PRO A 1 109 ? -26.976 14.423 0.325 1.00 90.38 109 PRO A CA 1
ATOM 835 C C . PRO A 1 109 ? -26.590 15.904 0.210 1.00 90.38 109 PRO A C 1
ATOM 837 O O . PRO A 1 109 ? -25.640 16.224 -0.495 1.00 90.38 109 PRO A O 1
ATOM 840 N N . MET A 1 110 ? -27.257 16.796 0.951 1.00 90.62 110 MET A N 1
ATOM 841 C CA . MET A 1 110 ? -26.971 18.238 0.967 1.00 90.62 110 MET A CA 1
ATOM 842 C C . MET A 1 110 ? -25.768 18.603 1.850 1.00 90.62 110 MET A C 1
ATOM 844 O O . MET A 1 110 ? -25.355 19.762 1.911 1.00 90.62 110 MET A O 1
ATOM 848 N N . LEU A 1 111 ? -25.199 17.636 2.577 1.00 90.62 111 LEU A N 1
ATOM 849 C CA . LEU A 1 111 ? -24.045 17.882 3.430 1.00 90.62 111 LEU A CA 1
ATOM 850 C C . LEU A 1 111 ? -22.760 17.868 2.595 1.00 90.62 111 LEU A C 1
ATOM 852 O O . LEU A 1 111 ? -22.333 16.822 2.102 1.00 90.62 111 LEU A O 1
ATOM 856 N N . GLY A 1 112 ? -22.133 19.039 2.476 1.00 91.62 112 GLY A N 1
ATOM 857 C CA . GLY A 1 112 ? -20.887 19.201 1.731 1.00 91.62 112 GLY A CA 1
ATOM 858 C C . GLY A 1 112 ? -19.720 18.357 2.281 1.00 91.62 112 GLY A C 1
ATOM 859 O O . GLY A 1 112 ? -19.715 18.005 3.468 1.00 91.62 112 GLY A O 1
ATOM 860 N N . PRO A 1 113 ? -18.695 18.065 1.454 1.00 89.25 113 PRO A N 1
ATOM 861 C CA . PRO A 1 113 ? -17.583 17.182 1.823 1.00 89.25 113 PRO A CA 1
ATOM 862 C C . PRO A 1 113 ? -16.835 17.600 3.096 1.00 89.25 113 PRO A C 1
ATOM 864 O O . PRO A 1 113 ? -16.582 16.764 3.958 1.00 89.25 113 PRO A O 1
ATOM 867 N N . LEU A 1 114 ? -16.550 18.896 3.274 1.00 90.81 114 LEU A N 1
ATOM 868 C CA . LEU A 1 114 ? -15.829 19.407 4.450 1.00 90.81 114 LEU A CA 1
ATOM 869 C C . LEU A 1 114 ? -16.568 19.114 5.764 1.00 90.81 114 LEU A C 1
ATOM 871 O O . LEU A 1 114 ? -15.962 18.653 6.730 1.00 90.81 114 LEU A O 1
ATOM 875 N N . LYS A 1 115 ? -17.894 19.301 5.776 1.00 91.75 115 LYS A N 1
ATOM 876 C CA . LYS A 1 115 ? -18.735 19.012 6.946 1.00 91.75 115 LYS A CA 1
ATOM 877 C C . LYS A 1 115 ? -18.821 17.508 7.229 1.00 91.75 115 LYS A C 1
ATOM 879 O O . LYS A 1 115 ? -18.873 17.113 8.390 1.00 91.75 115 LYS A O 1
ATOM 884 N N . LYS A 1 116 ? -18.804 16.658 6.192 1.00 89.06 116 LYS A N 1
ATOM 885 C CA . LYS A 1 116 ? -18.708 15.193 6.352 1.00 89.06 116 LYS A CA 1
ATOM 886 C C . LYS A 1 116 ? -17.373 14.790 6.979 1.00 89.06 116 LYS A C 1
ATOM 888 O O . LYS A 1 116 ? -17.359 13.974 7.897 1.00 89.06 116 LYS A O 1
ATOM 893 N N . THR A 1 117 ? -16.272 15.403 6.550 1.00 89.38 117 THR A N 1
ATOM 894 C CA . THR A 1 117 ? -14.945 15.182 7.143 1.00 89.38 117 THR A CA 1
ATOM 895 C C . THR A 1 117 ? -14.899 15.610 8.611 1.00 89.38 117 THR A C 1
ATOM 897 O O . THR A 1 117 ? -14.367 14.883 9.448 1.00 89.38 117 THR A O 1
ATOM 900 N N . GLU A 1 118 ? -15.486 16.757 8.955 1.00 92.06 118 GLU A N 1
ATOM 901 C CA . GLU A 1 118 ? -15.587 17.219 10.345 1.00 92.06 118 GLU A CA 1
ATOM 902 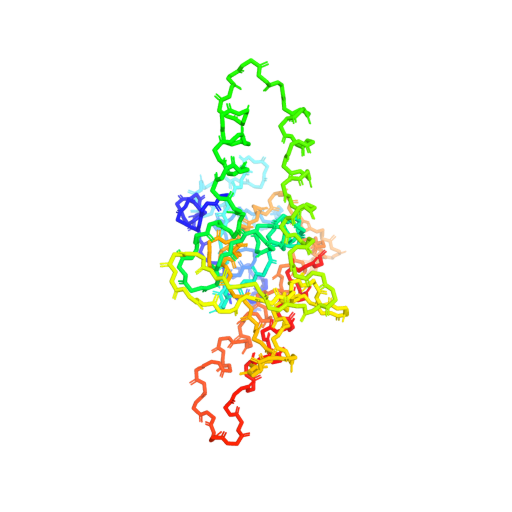C C . GLU A 1 118 ? -16.425 16.266 11.212 1.00 92.06 118 GLU A C 1
ATOM 904 O O . GLU A 1 118 ? -16.018 15.898 12.317 1.00 92.06 118 GLU A O 1
ATOM 909 N N . LEU A 1 119 ? -17.557 15.792 10.683 1.00 91.50 119 LEU A N 1
ATOM 910 C CA . LEU A 1 119 ? -18.406 14.812 11.355 1.00 91.50 119 LEU A CA 1
ATOM 911 C C . LEU A 1 119 ? -17.665 13.490 11.592 1.00 91.50 119 LEU A C 1
ATOM 913 O O . LEU A 1 119 ? -17.716 12.947 12.695 1.00 91.50 119 LEU A O 1
ATOM 917 N N . MET A 1 120 ? -16.913 13.011 10.598 1.00 90.12 120 MET A N 1
ATOM 918 C CA . MET A 1 120 ? -16.074 11.819 10.731 1.00 90.12 120 MET A CA 1
ATOM 919 C C . MET A 1 120 ? -15.027 11.992 11.839 1.00 90.12 120 MET A C 1
ATOM 921 O O . MET A 1 120 ? -14.915 11.136 12.716 1.00 90.12 120 MET A O 1
ATOM 925 N N . LYS A 1 121 ? -14.322 13.131 11.881 1.00 92.38 121 LYS A N 1
ATOM 926 C CA . LYS A 1 121 ? -13.365 13.441 12.961 1.00 92.38 121 LYS A CA 1
ATOM 927 C C . LYS A 1 121 ? -14.034 13.448 14.338 1.00 92.38 121 LYS A C 1
ATOM 929 O O . LYS A 1 121 ? -13.456 12.954 15.307 1.00 92.38 121 LYS A O 1
ATOM 934 N N . MET A 1 122 ? -15.260 13.965 14.436 1.00 91.94 122 MET A N 1
ATOM 935 C CA . MET A 1 122 ? -16.034 13.951 15.680 1.00 91.94 122 MET A CA 1
ATOM 936 C C . MET A 1 122 ? -16.374 12.524 16.130 1.00 91.94 122 MET A C 1
ATOM 938 O O . MET A 1 122 ? -16.232 12.212 17.314 1.00 91.94 122 MET A O 1
ATOM 942 N N . VAL A 1 123 ? -16.791 11.654 15.204 1.00 92.12 123 VAL A N 1
ATOM 943 C CA . VAL A 1 123 ? -17.061 10.234 15.485 1.00 92.12 123 VAL A CA 1
ATOM 944 C C . VAL A 1 123 ? -15.793 9.537 15.969 1.00 92.12 123 VAL A C 1
ATOM 946 O O . VAL A 1 123 ? -15.812 8.921 17.032 1.00 92.12 123 VAL A O 1
ATOM 949 N N . VAL A 1 124 ? -14.676 9.708 15.258 1.00 92.81 124 VAL A N 1
ATOM 950 C CA . VAL A 1 124 ? -13.379 9.126 15.634 1.00 92.81 124 VAL A CA 1
ATOM 951 C C . VAL A 1 124 ? -12.946 9.589 17.023 1.00 92.81 124 VAL A C 1
ATOM 953 O O . VAL A 1 124 ? -12.545 8.763 17.842 1.00 92.81 124 VAL A O 1
ATOM 956 N N . LYS A 1 125 ? -13.081 10.884 17.341 1.00 93.50 125 LYS A N 1
ATOM 957 C CA . LYS A 1 125 ? -12.765 11.423 18.674 1.00 93.50 125 LYS A CA 1
ATOM 958 C C . LYS A 1 125 ? -13.608 10.762 19.769 1.00 93.50 125 LYS A C 1
ATOM 960 O O . LYS A 1 125 ? -13.069 10.424 20.821 1.00 93.50 125 LYS A O 1
ATOM 965 N N . LYS A 1 126 ? -14.908 10.552 19.523 1.00 91.88 126 LYS A N 1
ATOM 966 C CA . LYS A 1 126 ? -15.811 9.868 20.464 1.00 91.88 126 LYS A CA 1
ATOM 967 C C . LYS A 1 126 ? -15.419 8.402 20.650 1.00 91.88 126 LYS A C 1
ATOM 969 O O . LYS A 1 126 ? -15.271 7.975 21.789 1.00 91.88 126 LYS A O 1
ATOM 974 N N . CYS A 1 127 ? -15.186 7.667 19.563 1.00 90.94 127 CYS A N 1
ATOM 975 C CA . CYS A 1 127 ? -14.755 6.268 19.612 1.00 90.94 127 CYS A CA 1
ATOM 976 C C . CYS A 1 127 ?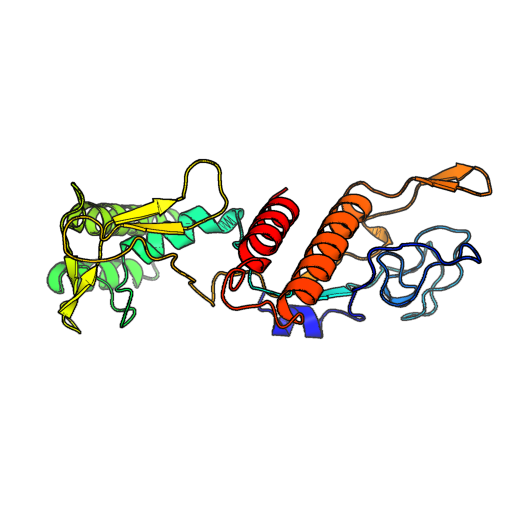 -13.412 6.105 20.337 1.00 90.94 127 CYS A C 1
ATOM 978 O O . CYS A 1 127 ? -13.294 5.277 21.234 1.00 90.94 127 CYS A O 1
ATOM 980 N N . ASN A 1 128 ? -12.428 6.951 20.025 1.00 90.88 128 ASN A N 1
ATOM 981 C CA . ASN A 1 128 ? -11.136 6.957 20.711 1.00 90.88 128 ASN A CA 1
ATOM 982 C C . ASN A 1 128 ? -11.280 7.273 22.211 1.00 90.88 128 ASN A C 1
ATOM 984 O O . ASN A 1 128 ? -10.569 6.708 23.037 1.00 90.88 128 ASN A O 1
ATOM 988 N N . GLY A 1 129 ? -12.227 8.146 22.569 1.00 90.94 129 GLY A N 1
ATOM 989 C CA . GLY A 1 129 ? -12.562 8.459 23.957 1.00 90.94 129 GLY A CA 1
ATOM 990 C C . GLY A 1 129 ? -13.094 7.264 24.757 1.00 90.94 129 GLY A C 1
ATOM 991 O O . GLY A 1 129 ? -12.847 7.200 25.959 1.00 90.94 129 GLY A O 1
ATOM 992 N N . LEU A 1 130 ? -13.760 6.296 24.113 1.00 88.69 130 LEU A N 1
ATOM 993 C CA . LEU A 1 130 ? -14.241 5.078 24.782 1.00 88.69 130 LEU A CA 1
ATOM 994 C C . LEU A 1 130 ? -13.075 4.236 25.320 1.00 88.69 130 LEU A C 1
ATOM 996 O O . LEU A 1 130 ? -13.157 3.715 26.427 1.00 88.69 130 LEU A O 1
ATOM 1000 N N . ALA A 1 131 ? -11.976 4.168 24.565 1.00 85.69 131 ALA A N 1
ATOM 1001 C CA . ALA A 1 131 ? -10.763 3.439 24.935 1.00 85.69 131 ALA A CA 1
ATOM 1002 C C . ALA A 1 131 ? -9.728 4.309 25.682 1.00 85.69 131 ALA A C 1
ATOM 1004 O O . ALA A 1 131 ? -8.577 3.898 25.870 1.00 85.69 131 ALA A O 1
ATOM 1005 N N . ALA A 1 132 ? -10.098 5.525 26.107 1.00 85.44 132 ALA A N 1
ATOM 1006 C CA . ALA A 1 132 ? -9.184 6.436 26.791 1.00 85.44 132 ALA A CA 1
ATOM 1007 C C . ALA A 1 132 ? -8.636 5.821 28.090 1.00 85.44 132 ALA A C 1
ATOM 1009 O O . ALA A 1 132 ? -9.357 5.150 28.837 1.00 85.44 132 ALA A O 1
ATOM 1010 N N . ASN A 1 133 ? -7.359 6.095 28.375 1.00 83.44 133 ASN A N 1
ATOM 1011 C CA . ASN A 1 133 ? -6.587 5.512 29.483 1.00 83.44 133 ASN A CA 1
ATOM 1012 C C . ASN A 1 133 ? -6.421 3.981 29.403 1.00 83.44 133 ASN A C 1
ATOM 1014 O O . ASN A 1 133 ? -6.212 3.328 30.428 1.00 83.44 133 ASN A O 1
ATOM 1018 N N . ASN A 1 134 ? -6.477 3.416 28.188 1.00 81.25 134 ASN A N 1
ATOM 1019 C CA . ASN A 1 134 ? -6.427 1.974 27.915 1.00 81.25 134 ASN A CA 1
ATOM 1020 C C . ASN A 1 134 ? -7.558 1.197 28.607 1.00 81.25 134 ASN A C 1
ATOM 1022 O O . ASN A 1 134 ? -7.359 0.068 29.056 1.00 81.25 134 ASN A O 1
ATOM 1026 N N . ARG A 1 135 ? -8.744 1.810 28.711 1.00 86.25 135 ARG A N 1
ATOM 1027 C CA . ARG A 1 135 ? -9.942 1.113 29.184 1.00 86.25 135 ARG A CA 1
ATOM 1028 C C . ARG A 1 135 ? -10.477 0.172 28.099 1.00 86.25 135 ARG A C 1
ATOM 1030 O O . ARG A 1 135 ? -10.534 0.586 26.939 1.00 86.25 135 ARG A O 1
ATOM 1037 N N . PRO A 1 136 ? -10.875 -1.062 28.456 1.00 87.31 136 PRO A N 1
ATOM 1038 C CA . PRO A 1 136 ? -11.525 -1.958 27.515 1.00 87.31 136 PRO A CA 1
ATOM 1039 C C . PRO A 1 136 ? -12.875 -1.399 27.070 1.00 87.31 136 PRO A C 1
ATOM 1041 O O . PRO A 1 136 ? -13.645 -0.881 27.878 1.00 87.31 136 PRO A O 1
ATOM 1044 N N . VAL A 1 137 ? -13.170 -1.552 25.783 1.00 90.19 137 VAL A N 1
ATOM 1045 C CA . VAL A 1 137 ? -14.462 -1.232 25.176 1.00 90.19 137 VAL A CA 1
ATOM 1046 C C . VAL A 1 137 ? -15.121 -2.530 24.743 1.00 90.19 137 VAL A C 1
ATOM 1048 O O . VAL A 1 137 ? -14.733 -3.140 23.742 1.00 90.19 137 VAL A O 1
ATOM 1051 N N . GLU A 1 138 ? -16.124 -2.953 25.496 1.00 90.25 138 GLU A N 1
ATOM 1052 C CA . GLU A 1 138 ? -16.924 -4.123 25.159 1.00 90.25 138 GLU A CA 1
ATOM 1053 C C . GLU A 1 138 ? -17.815 -3.842 23.944 1.00 90.25 138 GLU A C 1
ATOM 1055 O O . GLU A 1 138 ? -18.494 -2.816 23.855 1.00 90.25 138 GLU A O 1
ATOM 1060 N N . CYS A 1 139 ? -17.792 -4.748 22.968 1.00 89.38 139 CYS A N 1
ATOM 1061 C CA . CYS A 1 139 ? -18.643 -4.636 21.795 1.00 89.38 139 CYS A CA 1
ATOM 1062 C C . CYS A 1 139 ? -20.088 -5.019 22.131 1.00 89.38 139 CYS A C 1
ATOM 1064 O O . CYS A 1 139 ? -20.369 -6.177 22.424 1.00 89.38 139 CYS A O 1
ATOM 1066 N N . SER A 1 140 ? -21.027 -4.095 21.926 1.00 88.88 140 SER A N 1
ATOM 1067 C CA . SER A 1 140 ? -22.465 -4.327 22.137 1.00 88.88 140 SER A CA 1
ATOM 1068 C C . SER A 1 140 ? -23.084 -5.432 21.270 1.00 88.88 140 SER A C 1
ATOM 1070 O O . SER A 1 140 ? -24.190 -5.874 21.557 1.00 88.88 140 SER A O 1
ATOM 1072 N N . LYS A 1 141 ? -22.408 -5.868 20.198 1.00 86.75 141 LYS A N 1
ATOM 1073 C CA . LYS A 1 141 ? -22.909 -6.916 19.294 1.00 86.75 141 LYS A CA 1
ATOM 1074 C C . LYS A 1 141 ? -22.406 -8.320 19.615 1.00 86.75 141 LYS A C 1
ATOM 1076 O O . LYS A 1 141 ? -23.103 -9.277 19.317 1.00 86.75 141 LYS A O 1
ATOM 1081 N N . CYS A 1 142 ? -21.177 -8.448 20.113 1.00 87.88 142 CYS A N 1
ATOM 1082 C CA . CYS A 1 142 ? -20.516 -9.753 20.255 1.00 87.88 142 CYS A CA 1
ATOM 1083 C C . CYS A 1 142 ? -19.774 -9.946 21.584 1.00 87.88 142 CYS A C 1
ATOM 1085 O O . CYS A 1 142 ? -19.162 -10.988 21.776 1.00 87.88 142 CYS A O 1
ATOM 1087 N N . GLY A 1 143 ? -19.757 -8.948 22.473 1.00 86.69 143 GLY A N 1
ATOM 1088 C CA . GLY A 1 143 ? -19.049 -9.010 23.757 1.00 86.69 143 GLY A CA 1
ATOM 1089 C C . GLY A 1 143 ? -17.520 -8.912 23.662 1.00 86.69 143 GLY A C 1
ATOM 1090 O O . GLY A 1 143 ? -16.843 -8.852 24.682 1.00 86.69 143 GLY A O 1
ATOM 1091 N N . TYR A 1 144 ? -16.933 -8.858 22.459 1.00 87.75 144 TYR A N 1
ATOM 1092 C CA . TYR A 1 144 ? -15.477 -8.774 22.312 1.00 87.75 144 TYR A CA 1
ATOM 1093 C C . TYR A 1 144 ? -14.909 -7.499 22.956 1.00 87.75 144 TYR A C 1
ATOM 1095 O O . TYR A 1 144 ? -15.386 -6.393 22.678 1.00 87.75 144 TYR A O 1
ATOM 1103 N N . LEU A 1 145 ? -13.852 -7.649 23.761 1.00 88.50 145 LEU A N 1
ATOM 1104 C CA . LEU A 1 145 ? -13.164 -6.548 24.436 1.00 88.50 145 LEU A CA 1
ATOM 1105 C C . LEU A 1 145 ? -12.144 -5.880 23.508 1.00 88.50 145 LEU A C 1
ATOM 1107 O O . LEU A 1 145 ? -11.085 -6.425 23.189 1.00 88.50 145 LEU A O 1
ATOM 1111 N N . ASN A 1 146 ? -12.455 -4.657 23.096 1.00 88.06 146 ASN A N 1
ATOM 1112 C CA . ASN A 1 146 ? -11.596 -3.825 22.265 1.00 88.06 146 ASN A CA 1
ATOM 1113 C C . ASN A 1 146 ? -10.714 -2.945 23.149 1.00 88.06 146 ASN A C 1
ATO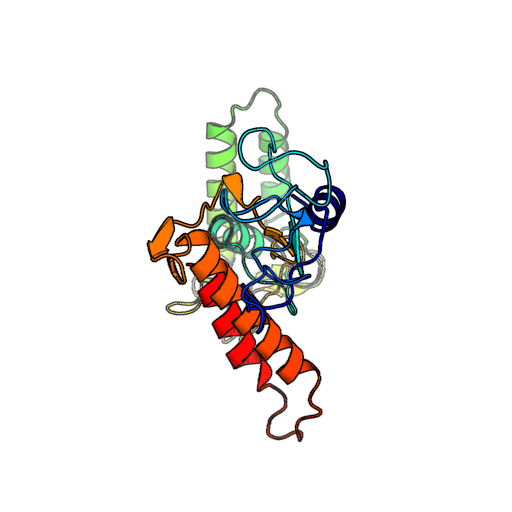M 1115 O O . ASN A 1 146 ? -11.061 -2.609 24.274 1.00 88.06 146 ASN A O 1
ATOM 1119 N N . GLY A 1 147 ? -9.557 -2.574 22.628 1.00 87.81 147 GLY A N 1
ATOM 1120 C CA . GLY A 1 147 ? -8.516 -1.831 23.329 1.00 87.81 147 GLY A CA 1
ATOM 1121 C C . GLY A 1 147 ? -8.121 -0.600 22.540 1.00 87.81 147 GLY A C 1
ATOM 1122 O O . GLY A 1 147 ? -8.767 -0.265 21.544 1.00 87.81 147 GLY A O 1
ATOM 1123 N N . SER A 1 148 ? -7.065 0.080 22.977 1.00 88.94 148 SER A N 1
ATOM 1124 C CA . SER A 1 148 ? -6.609 1.270 22.267 1.00 88.94 148 SER A CA 1
ATOM 1125 C C . SER A 1 148 ? -5.888 0.873 20.978 1.00 88.94 148 SER A C 1
ATOM 1127 O O . SER A 1 148 ? -5.167 -0.123 20.922 1.00 88.94 148 SER A O 1
ATOM 1129 N N . VAL A 1 149 ? -6.123 1.636 19.910 1.00 89.88 149 VAL A N 1
ATOM 1130 C CA . VAL A 1 149 ? -5.482 1.416 18.610 1.00 89.88 149 VAL A CA 1
ATOM 1131 C C . VAL A 1 149 ? -4.574 2.595 18.305 1.00 89.88 149 VAL A C 1
ATOM 1133 O O . VAL A 1 149 ? -5.022 3.747 18.297 1.00 89.88 149 VAL A O 1
ATOM 1136 N N . LYS A 1 150 ? -3.299 2.308 18.039 1.00 87.94 150 LYS A N 1
ATOM 1137 C CA . LYS A 1 150 ? -2.265 3.316 17.776 1.00 87.94 150 LYS A CA 1
ATOM 1138 C C . LYS A 1 150 ? -1.358 2.886 16.627 1.00 87.94 150 LYS A C 1
ATOM 1140 O O . LYS A 1 150 ? -1.138 1.697 16.411 1.00 87.94 150 LYS A O 1
ATOM 1145 N N . LYS A 1 151 ? -0.820 3.865 15.897 1.00 86.75 151 LYS A N 1
ATOM 1146 C CA . LYS A 1 151 ? 0.300 3.630 14.981 1.00 86.75 151 LYS A CA 1
ATOM 1147 C C . LYS A 1 151 ? 1.548 3.363 15.823 1.00 86.75 151 LYS A C 1
ATOM 1149 O O . LYS A 1 151 ? 1.769 4.059 16.814 1.00 86.75 151 LYS A O 1
ATOM 1154 N N . ALA A 1 152 ? 2.329 2.362 15.449 1.00 84.31 152 ALA A N 1
ATOM 1155 C CA . ALA A 1 152 ? 3.589 2.074 16.109 1.00 84.31 152 ALA A CA 1
ATOM 1156 C C . ALA A 1 152 ? 4.620 3.185 15.841 1.00 84.31 152 ALA A C 1
ATOM 1158 O O . ALA A 1 152 ? 4.730 3.703 14.728 1.00 84.31 152 ALA A O 1
ATOM 1159 N N . THR A 1 153 ? 5.378 3.566 16.867 1.00 79.19 153 THR A N 1
ATOM 1160 C CA . THR A 1 153 ? 6.478 4.527 16.723 1.00 79.19 153 THR A CA 1
ATOM 1161 C C . THR A 1 153 ? 7.703 3.801 16.173 1.00 79.19 153 THR A C 1
ATOM 1163 O O . THR A 1 153 ? 8.109 2.791 16.736 1.00 79.19 153 THR A O 1
ATOM 1166 N N . GLY A 1 154 ? 8.294 4.309 15.089 1.00 76.62 154 GLY A N 1
ATOM 1167 C CA . GLY A 1 154 ? 9.523 3.753 14.506 1.00 76.62 154 GLY A CA 1
ATOM 1168 C C . GLY A 1 154 ? 9.343 2.519 13.612 1.00 76.62 154 GLY A C 1
ATOM 1169 O O . GLY A 1 154 ? 10.331 2.020 13.092 1.00 76.62 154 GLY A O 1
ATOM 1170 N N . MET A 1 155 ? 8.112 2.045 13.391 1.00 76.94 155 MET A N 1
ATOM 1171 C CA . MET A 1 155 ? 7.815 0.939 12.471 1.00 76.94 155 MET A CA 1
ATOM 1172 C C . MET A 1 155 ? 6.492 1.171 11.730 1.00 76.94 155 MET A C 1
ATOM 1174 O O . MET A 1 155 ? 5.595 1.869 12.213 1.00 76.94 155 MET A O 1
ATOM 1178 N N . VAL A 1 156 ? 6.361 0.576 10.545 1.00 81.06 156 VAL A N 1
ATOM 1179 C CA . VAL A 1 156 ? 5.149 0.639 9.718 1.00 81.06 156 VAL A CA 1
ATOM 1180 C C . VAL A 1 156 ? 4.170 -0.433 10.215 1.00 81.06 156 VAL A C 1
ATOM 1182 O O . VAL A 1 156 ? 3.990 -1.462 9.584 1.00 81.06 156 VAL A O 1
ATOM 1185 N N . ALA A 1 157 ? 3.562 -0.212 11.386 1.00 80.88 157 ALA A N 1
ATOM 1186 C CA . ALA A 1 157 ? 2.638 -1.170 12.002 1.00 80.88 157 ALA A CA 1
ATOM 1187 C C . ALA A 1 157 ? 1.480 -0.496 12.754 1.00 80.88 157 ALA A C 1
ATOM 1189 O O . ALA A 1 157 ? 1.578 0.653 13.209 1.00 80.88 157 ALA A O 1
ATOM 1190 N N . ILE A 1 158 ? 0.374 -1.230 12.911 1.00 85.31 158 ILE A N 1
ATOM 1191 C CA . ILE A 1 158 ? -0.797 -0.813 13.691 1.00 85.31 158 ILE A CA 1
ATOM 1192 C C . ILE A 1 158 ? -0.961 -1.740 14.892 1.00 85.31 158 ILE A C 1
ATOM 1194 O O . ILE A 1 158 ? -1.111 -2.951 14.757 1.00 85.31 158 ILE A O 1
ATOM 1198 N N . ILE A 1 159 ? -0.985 -1.138 16.076 1.00 84.44 159 ILE A N 1
ATOM 1199 C CA . ILE A 1 159 ? -1.015 -1.844 17.352 1.00 84.44 159 ILE A CA 1
ATOM 1200 C C . ILE A 1 159 ? -2.419 -1.787 17.938 1.00 84.44 159 ILE A C 1
ATOM 1202 O O . ILE A 1 159 ? -2.982 -0.697 18.087 1.00 84.44 159 ILE A O 1
ATOM 1206 N N . HIS A 1 160 ? -2.935 -2.946 18.347 1.00 86.25 160 HIS A N 1
ATOM 1207 C CA . HIS A 1 160 ? -4.084 -3.062 19.239 1.00 86.25 160 HIS A CA 1
ATOM 1208 C C . HIS A 1 160 ? -3.618 -3.414 20.650 1.00 86.25 160 HIS A C 1
ATOM 1210 O O . HIS A 1 160 ? -3.239 -4.542 20.949 1.00 86.25 160 HIS A O 1
ATOM 1216 N N . ASP A 1 161 ? -3.650 -2.429 21.538 1.00 83.12 161 ASP A N 1
ATOM 1217 C CA . ASP A 1 161 ? -3.180 -2.577 22.908 1.00 83.12 161 ASP A CA 1
ATOM 1218 C C . ASP A 1 161 ? -4.308 -3.094 23.818 1.00 83.12 161 ASP A C 1
ATOM 1220 O O . ASP A 1 161 ? -5.284 -2.388 24.103 1.00 83.12 161 ASP A O 1
ATOM 1224 N N . ARG A 1 162 ? -4.172 -4.351 24.256 1.00 80.19 162 ARG A N 1
ATOM 1225 C CA . ARG A 1 162 ? -5.070 -5.052 25.198 1.00 80.19 162 ARG A CA 1
ATOM 1226 C C . ARG A 1 162 ? -4.387 -5.380 26.533 1.00 80.19 162 ARG A C 1
ATOM 1228 O O . ARG A 1 162 ? -4.946 -6.106 27.358 1.00 80.19 162 ARG A O 1
ATOM 1235 N N . SER A 1 163 ? -3.198 -4.818 26.765 1.00 72.94 163 SER A N 1
ATOM 1236 C CA . SER A 1 163 ? -2.299 -5.182 27.871 1.00 72.94 163 SER A CA 1
ATOM 1237 C C . SER A 1 163 ? -2.928 -5.079 29.266 1.00 72.94 163 SER A C 1
ATOM 1239 O O . SER A 1 163 ? -2.548 -5.817 30.168 1.00 72.94 163 SER A O 1
ATOM 1241 N N . LYS A 1 164 ? -3.917 -4.196 29.462 1.00 68.69 164 LYS A N 1
ATOM 1242 C CA . LYS A 1 164 ? -4.543 -3.946 30.772 1.00 68.69 164 LYS A CA 1
ATOM 1243 C C . LYS A 1 164 ? -5.695 -4.885 31.148 1.00 68.69 164 LYS A C 1
ATOM 1245 O O . LYS A 1 164 ? -6.204 -4.767 32.258 1.00 68.69 164 LYS A O 1
ATOM 1250 N N . PHE A 1 165 ? -6.148 -5.768 30.257 1.00 69.69 165 PHE A N 1
ATOM 1251 C CA . PHE A 1 165 ? -7.346 -6.589 30.503 1.00 69.69 165 PHE A CA 1
ATOM 1252 C C . PHE A 1 165 ? -7.298 -7.960 29.807 1.00 69.69 165 PHE A C 1
ATOM 1254 O O . PHE A 1 165 ? -8.310 -8.464 29.326 1.00 69.69 165 PHE A O 1
ATOM 1261 N N . GLY A 1 166 ? -6.114 -8.582 29.790 1.00 60.19 166 GLY A N 1
ATOM 1262 C CA . GLY A 1 166 ? -5.971 -10.011 29.483 1.00 60.19 166 GLY A CA 1
ATOM 1263 C C . GLY A 1 166 ? -5.706 -10.366 28.016 1.00 60.19 166 GLY A C 1
ATOM 1264 O O . GLY A 1 166 ? -6.124 -11.433 27.578 1.00 60.19 166 GLY A O 1
ATOM 1265 N N . GLY A 1 167 ? -5.026 -9.513 27.243 1.00 50.12 167 GLY A N 1
ATOM 1266 C CA . GLY A 1 167 ? -4.594 -9.851 25.882 1.00 50.12 167 GLY A CA 1
ATOM 1267 C C . GLY A 1 167 ? -3.149 -9.456 25.584 1.00 50.12 167 GLY A C 1
ATOM 1268 O O . GLY A 1 167 ? -2.672 -8.419 26.049 1.00 50.12 167 GLY A O 1
ATOM 1269 N N . VAL A 1 168 ? -2.487 -10.288 24.777 1.00 54.28 168 VAL A N 1
ATOM 1270 C CA . VAL A 1 168 ? -1.231 -9.990 24.074 1.00 54.28 168 VAL A CA 1
ATOM 1271 C C . VAL A 1 168 ? -1.423 -8.738 23.200 1.00 54.28 168 VAL A C 1
ATOM 1273 O O . VAL A 1 168 ? -2.546 -8.364 22.853 1.00 54.28 168 VAL A O 1
ATOM 1276 N N . MET A 1 169 ? -0.333 -8.036 22.889 1.00 52.06 169 MET A N 1
ATOM 1277 C CA . MET A 1 169 ? -0.357 -6.945 21.918 1.00 52.06 169 MET A CA 1
ATOM 1278 C C . MET A 1 169 ? -0.555 -7.538 20.517 1.00 52.06 169 MET A C 1
ATOM 1280 O O . MET A 1 169 ? 0.395 -8.039 19.920 1.00 52.06 169 MET A O 1
ATOM 1284 N N . ASP A 1 170 ? -1.790 -7.503 20.020 1.00 55.03 170 ASP A N 1
ATOM 1285 C CA . ASP A 1 170 ? -2.142 -8.089 18.729 1.00 55.03 170 ASP A CA 1
ATOM 1286 C C . ASP A 1 170 ? -1.909 -7.067 17.603 1.00 55.03 170 ASP A C 1
ATOM 1288 O O . ASP A 1 170 ? -2.319 -5.900 17.681 1.00 55.03 170 ASP A O 1
ATOM 1292 N N . GLU A 1 171 ? -1.243 -7.504 16.535 1.00 55.00 171 GLU A N 1
ATOM 1293 C CA . GLU A 1 171 ? -1.112 -6.722 15.308 1.00 55.00 171 GLU A CA 1
ATOM 1294 C C . GLU A 1 171 ? -2.377 -6.895 14.456 1.00 55.00 171 GLU A C 1
ATOM 1296 O O . GLU A 1 171 ? -2.777 -8.010 14.113 1.00 55.00 171 GLU A O 1
ATOM 1301 N N . LEU A 1 172 ? -3.047 -5.786 14.136 1.00 54.78 172 LEU A N 1
ATOM 1302 C CA . LEU A 1 172 ? -4.305 -5.807 13.387 1.00 54.78 172 LEU A CA 1
ATOM 1303 C C . LEU A 1 172 ? -4.055 -5.721 11.886 1.00 54.78 172 LEU A C 1
ATOM 1305 O O . LEU A 1 172 ? -3.483 -4.743 11.414 1.00 54.78 172 LEU A O 1
ATOM 1309 N N . ARG A 1 173 ? -4.599 -6.679 11.127 1.00 55.34 173 ARG A N 1
ATOM 1310 C CA . ARG A 1 173 ? -4.499 -6.721 9.660 1.00 55.34 173 ARG A CA 1
ATOM 1311 C C . ARG A 1 173 ? -5.853 -6.426 9.003 1.00 55.34 173 ARG A C 1
ATOM 1313 O O . ARG A 1 173 ? -6.644 -7.343 8.805 1.00 55.34 173 ARG A O 1
ATOM 1320 N N . PRO A 1 174 ? -6.165 -5.162 8.671 1.00 58.53 174 PRO A N 1
ATOM 1321 C CA . PRO A 1 174 ? -7.353 -4.824 7.897 1.00 58.53 174 PRO A CA 1
ATOM 1322 C C . PRO A 1 174 ? -7.103 -5.177 6.428 1.00 58.53 174 PRO A C 1
ATOM 1324 O O . PRO A 1 174 ? -6.739 -4.319 5.634 1.00 58.53 174 PRO A O 1
ATOM 1327 N N . GLU A 1 175 ? -7.285 -6.448 6.085 1.00 54.62 175 GLU A N 1
ATOM 1328 C CA . GLU A 1 175 ? -7.011 -7.083 4.783 1.00 54.62 175 GLU A CA 1
ATOM 1329 C C . GLU A 1 175 ? -7.498 -6.318 3.535 1.00 54.62 175 GLU A C 1
ATOM 1331 O O . GLU A 1 175 ? -6.880 -6.415 2.480 1.00 54.62 175 GLU A O 1
ATOM 1336 N N . ASN A 1 176 ? -8.518 -5.462 3.663 1.00 47.66 176 ASN A N 1
ATOM 1337 C CA . ASN A 1 176 ? -9.054 -4.641 2.566 1.00 47.66 176 ASN A CA 1
ATOM 1338 C C . ASN A 1 176 ? -8.417 -3.242 2.419 1.00 47.66 176 ASN A C 1
ATOM 1340 O O . ASN A 1 176 ? -8.799 -2.484 1.529 1.00 47.66 176 ASN A O 1
ATOM 1344 N N . LEU A 1 177 ? -7.480 -2.868 3.295 1.00 61.75 177 LEU A N 1
ATOM 1345 C CA . LEU A 1 177 ? -6.761 -1.582 3.266 1.00 61.75 177 LEU A CA 1
ATOM 1346 C C . LEU A 1 177 ? -5.249 -1.762 3.052 1.00 61.75 177 LEU A C 1
ATOM 1348 O O . LEU A 1 177 ? -4.471 -0.818 3.212 1.00 61.75 177 LEU A O 1
ATOM 1352 N N . LEU A 1 178 ? -4.844 -2.983 2.705 1.00 77.81 178 LEU A N 1
ATOM 1353 C CA . LEU A 1 178 ? -3.464 -3.371 2.463 1.00 77.81 178 LEU A CA 1
ATOM 1354 C C . LEU A 1 178 ? -3.207 -3.437 0.956 1.00 77.81 178 LEU A C 1
ATOM 1356 O O . LEU A 1 178 ? -4.069 -3.822 0.164 1.00 77.81 178 LEU A O 1
ATOM 1360 N N . ILE A 1 179 ? -2.008 -3.036 0.559 1.00 83.31 179 ILE A N 1
ATOM 1361 C CA . ILE A 1 179 ? -1.516 -3.171 -0.804 1.00 83.31 179 ILE A CA 1
ATOM 1362 C C . ILE A 1 179 ? -1.107 -4.629 -0.986 1.00 83.31 179 ILE A C 1
ATOM 1364 O O . ILE A 1 179 ? -0.262 -5.130 -0.249 1.00 83.31 179 ILE A O 1
ATOM 1368 N N . MET A 1 180 ? -1.711 -5.292 -1.969 1.00 88.19 180 MET A N 1
ATOM 1369 C CA . MET A 1 180 ? -1.320 -6.639 -2.406 1.00 88.19 180 MET A CA 1
ATOM 1370 C C . MET A 1 180 ? -0.557 -6.608 -3.728 1.00 88.19 180 MET A C 1
ATOM 1372 O O . MET A 1 180 ? 0.375 -7.379 -3.919 1.00 88.19 180 MET A O 1
ATOM 1376 N N . ASN A 1 181 ? -0.932 -5.688 -4.619 1.00 90.31 181 ASN A N 1
ATOM 1377 C CA . ASN A 1 181 ? -0.320 -5.519 -5.930 1.00 90.31 181 ASN A CA 1
ATOM 1378 C C . ASN A 1 181 ? 0.104 -4.062 -6.096 1.00 90.31 181 ASN A C 1
ATOM 1380 O O . ASN A 1 181 ? -0.696 -3.156 -5.841 1.00 90.31 181 ASN A O 1
ATOM 1384 N N . ILE A 1 182 ? 1.336 -3.844 -6.546 1.00 92.12 182 ILE A N 1
ATOM 1385 C CA . ILE A 1 182 ? 1.849 -2.517 -6.897 1.00 92.12 182 ILE A CA 1
ATOM 1386 C C . ILE A 1 182 ? 1.782 -2.372 -8.422 1.00 92.12 182 ILE A C 1
ATOM 1388 O O . ILE A 1 182 ? 2.320 -3.233 -9.121 1.00 92.12 182 ILE A O 1
ATOM 1392 N N . PRO A 1 183 ? 1.138 -1.323 -8.967 1.00 93.38 183 PRO A N 1
ATOM 1393 C CA . PRO A 1 183 ? 1.229 -1.028 -10.391 1.00 93.38 183 PRO A CA 1
ATOM 1394 C C . PRO A 1 183 ? 2.656 -0.575 -10.721 1.00 93.38 183 PRO A C 1
ATOM 1396 O O . PRO A 1 183 ? 3.172 0.367 -10.120 1.00 93.38 183 PRO A O 1
ATOM 1399 N N . VAL A 1 184 ? 3.290 -1.237 -11.683 1.00 95.44 184 VAL A N 1
ATOM 1400 C CA . VAL A 1 184 ? 4.614 -0.863 -12.183 1.00 95.44 184 VAL A CA 1
ATOM 1401 C C . VAL A 1 184 ? 4.416 0.087 -13.363 1.00 95.44 184 VAL A C 1
ATOM 1403 O O . VAL A 1 184 ? 3.809 -0.317 -14.359 1.00 95.44 184 VAL A O 1
ATOM 1406 N N . PRO A 1 185 ? 4.883 1.345 -13.282 1.00 94.19 185 PRO A N 1
ATOM 1407 C CA . PRO A 1 185 ? 4.700 2.298 -14.364 1.00 94.19 185 PRO A CA 1
ATOM 1408 C C . PRO A 1 185 ? 5.472 1.877 -15.630 1.00 94.19 185 PRO A C 1
ATOM 1410 O O . PRO A 1 185 ? 6.524 1.227 -15.533 1.00 94.19 185 PRO A O 1
ATOM 1413 N N . PRO A 1 186 ? 4.990 2.277 -16.818 1.00 93.38 186 PRO A N 1
ATOM 1414 C CA . PRO A 1 186 ? 5.693 2.087 -18.080 1.00 93.38 186 PRO A CA 1
ATOM 1415 C C . PRO A 1 186 ? 7.109 2.656 -18.086 1.00 93.38 186 PRO A C 1
ATOM 1417 O O . PRO A 1 186 ? 7.381 3.651 -17.413 1.00 93.38 186 PRO A O 1
ATOM 1420 N N . THR A 1 187 ? 7.987 2.098 -18.920 1.00 90.62 187 THR A N 1
ATOM 1421 C CA . THR A 1 187 ? 9.381 2.564 -19.059 1.00 90.62 187 THR A CA 1
ATOM 1422 C C . THR A 1 187 ? 9.488 4.020 -19.520 1.00 90.62 187 THR A C 1
ATOM 1424 O O . THR A 1 187 ? 10.398 4.721 -19.092 1.00 90.62 187 THR A O 1
ATOM 1427 N N . VAL A 1 188 ? 8.518 4.531 -20.287 1.00 88.62 188 VAL A N 1
ATOM 1428 C CA . VAL A 1 188 ? 8.498 5.941 -20.725 1.00 88.62 188 VAL A CA 1
ATOM 1429 C C . VAL A 1 188 ? 8.348 6.949 -19.576 1.00 88.62 188 VAL A C 1
ATOM 1431 O O . VAL A 1 188 ? 8.785 8.088 -19.709 1.00 88.62 188 VAL A O 1
ATOM 1434 N N . ILE A 1 189 ? 7.767 6.545 -18.438 1.00 90.38 189 ILE A N 1
ATOM 1435 C CA . ILE A 1 189 ? 7.638 7.387 -17.229 1.00 90.38 189 ILE A CA 1
ATOM 1436 C C . ILE A 1 189 ? 8.918 7.333 -16.376 1.00 90.38 189 ILE A C 1
ATOM 1438 O O . ILE A 1 189 ? 9.164 8.208 -15.549 1.00 90.38 189 ILE A O 1
ATOM 1442 N N . ARG A 1 190 ? 9.762 6.322 -16.594 1.00 90.94 190 ARG A N 1
ATOM 1443 C CA . ARG A 1 190 ? 11.006 6.068 -15.853 1.00 90.94 190 ARG A CA 1
ATOM 1444 C C . ARG A 1 190 ? 12.168 5.815 -16.826 1.00 90.94 190 ARG A C 1
ATOM 1446 O O . ARG A 1 190 ? 12.725 4.718 -16.844 1.00 90.94 190 ARG A O 1
ATOM 1453 N N . PRO A 1 191 ? 12.510 6.813 -17.661 1.00 83.12 191 PRO A N 1
ATOM 1454 C CA . PRO A 1 191 ? 13.482 6.649 -18.735 1.00 83.12 191 PRO A CA 1
ATOM 1455 C C . PRO A 1 191 ? 14.893 6.416 -18.192 1.00 83.12 191 PRO A C 1
ATOM 1457 O O . PRO A 1 191 ? 15.294 7.026 -17.199 1.00 83.12 191 PRO A O 1
ATOM 1460 N N . SER A 1 192 ? 15.663 5.584 -18.887 1.00 85.62 192 SER A N 1
ATOM 1461 C CA . SER A 1 192 ? 17.077 5.342 -18.591 1.00 85.62 192 SER A CA 1
ATOM 1462 C C . SER A 1 192 ? 17.956 6.376 -19.297 1.00 85.62 192 SER A C 1
ATOM 1464 O O . SER A 1 192 ? 17.750 6.688 -20.475 1.00 85.62 192 SER A O 1
ATOM 1466 N N . VAL A 1 193 ? 18.984 6.876 -18.613 1.00 82.81 193 VAL A N 1
ATOM 1467 C CA . VAL A 1 193 ? 19.980 7.788 -19.192 1.00 82.81 193 VAL A CA 1
ATOM 1468 C C . VAL A 1 193 ? 21.216 6.990 -19.585 1.00 82.81 193 VAL A C 1
ATOM 1470 O O . VAL A 1 193 ? 21.805 6.300 -18.764 1.00 82.81 193 VAL A O 1
ATOM 1473 N N . LEU A 1 194 ? 21.638 7.079 -20.843 1.00 78.25 194 LEU A N 1
ATOM 1474 C CA . LEU A 1 194 ? 22.894 6.473 -21.293 1.00 78.25 194 LEU A CA 1
ATOM 1475 C C . LEU A 1 194 ? 24.071 7.303 -20.760 1.00 78.25 194 LEU A C 1
ATOM 1477 O O . LEU A 1 194 ? 24.143 8.497 -21.041 1.00 78.25 194 LEU A O 1
ATOM 1481 N N . VAL A 1 195 ? 24.966 6.672 -19.998 1.00 72.25 195 VAL A N 1
ATOM 1482 C CA . VAL A 1 195 ? 26.193 7.302 -19.475 1.00 72.25 195 VAL A CA 1
ATOM 1483 C C . VAL A 1 195 ? 27.363 7.058 -20.430 1.00 72.25 195 VAL A C 1
ATOM 1485 O O . VAL A 1 195 ? 28.126 7.979 -20.681 1.00 72.25 195 VAL A O 1
ATOM 1488 N N . ASP A 1 196 ? 27.431 5.861 -21.028 1.00 69.50 196 ASP A N 1
ATOM 1489 C CA . ASP A 1 196 ? 28.391 5.461 -22.068 1.00 69.50 196 ASP A CA 1
ATOM 1490 C C . ASP A 1 196 ? 27.722 4.490 -23.061 1.00 69.50 196 ASP A C 1
ATOM 1492 O O . ASP A 1 196 ? 26.585 4.057 -22.860 1.00 69.50 196 ASP A O 1
ATOM 1496 N N . ASP A 1 197 ? 28.431 4.055 -24.112 1.00 63.69 197 ASP A N 1
ATOM 1497 C CA . ASP A 1 197 ? 27.909 3.065 -25.072 1.00 63.69 197 ASP A CA 1
ATOM 1498 C C . ASP A 1 197 ? 27.511 1.718 -24.444 1.00 63.69 197 ASP A C 1
ATOM 1500 O O . ASP A 1 197 ? 26.803 0.927 -25.071 1.00 63.69 197 ASP A O 1
ATOM 1504 N N . SER A 1 198 ? 27.945 1.483 -23.205 1.00 62.34 198 SER A N 1
ATOM 1505 C CA . SER A 1 198 ? 27.818 0.232 -22.461 1.00 62.34 198 SER A CA 1
ATOM 1506 C C . SER A 1 198 ? 26.999 0.311 -21.173 1.00 62.34 198 SER A C 1
ATOM 1508 O O . SER A 1 198 ? 26.644 -0.746 -20.653 1.00 62.34 198 SER A O 1
ATOM 1510 N N . TRP A 1 199 ? 26.730 1.509 -20.645 1.00 65.56 199 TRP A N 1
ATOM 1511 C CA . TRP A 1 199 ? 26.164 1.685 -19.306 1.00 65.56 199 TRP A CA 1
ATOM 1512 C C . TRP A 1 199 ? 24.999 2.667 -19.319 1.00 65.56 199 TRP A C 1
ATOM 1514 O O . TRP A 1 199 ? 25.079 3.747 -19.912 1.00 65.56 199 TRP A O 1
ATOM 1524 N N . THR A 1 200 ? 23.927 2.292 -18.631 1.00 77.19 200 THR A N 1
ATOM 1525 C CA . THR A 1 200 ? 22.779 3.154 -18.369 1.00 77.19 200 THR A CA 1
ATOM 1526 C C . THR A 1 200 ? 22.710 3.473 -16.883 1.00 77.19 200 THR A C 1
ATOM 1528 O O . THR A 1 200 ? 22.971 2.625 -16.032 1.00 77.19 200 THR A O 1
ATOM 1531 N N . ASN A 1 201 ? 22.374 4.720 -16.581 1.00 82.44 201 ASN A N 1
ATOM 1532 C CA . ASN A 1 201 ? 21.914 5.140 -15.274 1.00 82.44 201 ASN A CA 1
ATOM 1533 C C . ASN A 1 201 ? 20.385 5.090 -15.283 1.00 82.44 201 ASN A C 1
ATOM 1535 O O . ASN A 1 201 ? 19.740 5.754 -16.102 1.00 82.44 201 ASN A O 1
ATOM 1539 N N . GLU A 1 202 ? 19.817 4.260 -14.420 1.00 86.31 202 GLU A N 1
ATOM 1540 C CA . GLU A 1 202 ? 18.376 4.059 -14.354 1.00 86.31 202 GLU A CA 1
ATOM 1541 C C . GLU A 1 202 ? 17.703 5.153 -13.520 1.00 86.31 202 GLU A C 1
ATOM 1543 O O . GLU A 1 202 ? 18.311 5.801 -12.671 1.00 86.31 202 GLU A O 1
ATOM 1548 N N . ASN A 1 203 ? 16.425 5.392 -13.796 1.00 87.69 203 ASN A N 1
ATOM 1549 C CA . ASN A 1 203 ? 15.622 6.359 -13.057 1.00 87.69 203 ASN A CA 1
ATOM 1550 C C . ASN A 1 203 ? 15.458 5.945 -11.580 1.00 87.69 203 ASN A C 1
ATOM 1552 O O . ASN A 1 203 ? 15.279 4.761 -11.292 1.00 87.69 203 ASN A O 1
ATOM 1556 N N . ASP A 1 204 ? 15.382 6.917 -10.667 1.00 89.88 204 ASP A N 1
ATOM 1557 C CA . ASP A 1 204 ? 15.163 6.681 -9.230 1.00 89.88 204 ASP A CA 1
ATOM 1558 C C . ASP A 1 204 ? 13.934 5.800 -8.935 1.00 89.88 204 ASP A C 1
ATOM 1560 O O . ASP A 1 204 ? 13.958 4.977 -8.019 1.00 89.88 204 ASP A O 1
ATOM 1564 N N . ILE A 1 205 ? 12.861 5.921 -9.730 1.00 91.00 205 ILE A N 1
ATOM 1565 C CA . ILE A 1 205 ? 11.668 5.065 -9.622 1.00 91.00 205 ILE A CA 1
ATOM 1566 C C . ILE A 1 205 ? 12.019 3.609 -9.949 1.00 91.00 205 ILE A C 1
ATOM 1568 O O . ILE A 1 205 ? 11.567 2.700 -9.253 1.00 91.00 205 ILE A O 1
ATOM 1572 N N . THR A 1 206 ? 12.814 3.370 -10.997 1.00 91.75 206 THR A N 1
ATOM 1573 C CA . THR A 1 206 ? 13.266 2.023 -11.376 1.00 91.75 206 THR A CA 1
ATOM 1574 C C . THR A 1 206 ? 14.135 1.426 -10.268 1.00 91.75 206 THR A C 1
ATOM 1576 O O . THR A 1 206 ? 13.866 0.310 -9.829 1.00 91.75 206 THR A O 1
ATOM 1579 N N . GLU A 1 207 ? 15.099 2.179 -9.738 1.00 91.56 207 GLU A N 1
ATOM 1580 C CA . GLU A 1 207 ? 15.958 1.714 -8.638 1.00 91.56 207 GLU A CA 1
ATOM 1581 C C . GLU A 1 207 ? 15.163 1.444 -7.348 1.00 91.56 207 GLU A C 1
ATOM 1583 O O . GLU A 1 207 ? 15.370 0.428 -6.678 1.00 91.56 207 GLU A O 1
ATOM 1588 N N . ARG A 1 208 ? 14.163 2.273 -7.021 1.00 92.69 208 ARG A N 1
ATOM 1589 C CA . ARG A 1 208 ? 13.276 2.013 -5.875 1.00 92.69 208 ARG A CA 1
ATOM 1590 C C . ARG A 1 208 ? 12.457 0.740 -6.066 1.00 92.69 208 ARG A C 1
ATOM 1592 O O . ARG A 1 208 ? 12.389 -0.094 -5.163 1.00 92.69 208 ARG A O 1
ATOM 1599 N N . LEU A 1 209 ? 11.852 0.561 -7.241 1.00 94.12 209 LEU A N 1
ATOM 1600 C CA . LEU A 1 209 ? 11.086 -0.646 -7.557 1.00 94.12 209 LEU A CA 1
ATOM 1601 C C . LEU A 1 209 ? 11.965 -1.896 -7.497 1.00 94.12 209 LEU A C 1
ATOM 1603 O O . LEU A 1 209 ? 11.503 -2.940 -7.044 1.00 94.12 209 LEU A O 1
ATOM 1607 N N . LYS A 1 210 ? 13.236 -1.793 -7.885 1.00 94.19 210 LYS A N 1
ATOM 1608 C CA . LYS A 1 210 ? 14.205 -2.890 -7.806 1.00 94.19 210 LYS A CA 1
ATOM 1609 C C . LYS A 1 210 ? 14.427 -3.338 -6.370 1.00 94.19 210 LYS A C 1
ATOM 1611 O O . LYS A 1 210 ? 14.343 -4.537 -6.099 1.00 94.19 210 LYS A O 1
ATOM 1616 N N . ASN A 1 211 ? 14.597 -2.395 -5.444 1.00 94.81 211 ASN A N 1
ATOM 1617 C CA . ASN A 1 211 ? 14.710 -2.697 -4.016 1.00 94.81 211 ASN A CA 1
ATOM 1618 C C . ASN A 1 211 ? 13.449 -3.392 -3.482 1.00 94.81 211 ASN A C 1
ATOM 1620 O O . ASN A 1 211 ? 13.559 -4.400 -2.779 1.00 94.81 211 ASN A O 1
ATOM 1624 N N . ILE A 1 212 ? 12.257 -2.931 -3.886 1.00 95.75 212 ILE A N 1
ATOM 1625 C CA . ILE A 1 212 ? 10.980 -3.562 -3.513 1.00 95.75 212 ILE A CA 1
ATOM 1626 C C . ILE A 1 212 ? 10.898 -4.991 -4.065 1.00 95.75 212 ILE A C 1
ATOM 1628 O O . ILE A 1 212 ? 10.570 -5.914 -3.321 1.00 95.75 212 ILE A O 1
ATOM 1632 N N . VAL A 1 213 ? 11.227 -5.211 -5.343 1.00 95.69 213 VAL A N 1
ATOM 1633 C CA . VAL A 1 213 ? 11.210 -6.549 -5.964 1.00 95.69 213 VAL A CA 1
ATOM 1634 C C . VAL A 1 213 ? 12.179 -7.493 -5.246 1.00 95.69 213 VAL A C 1
ATOM 1636 O O . VAL A 1 213 ? 11.818 -8.630 -4.947 1.00 95.69 213 VAL A O 1
ATOM 1639 N N . GLN A 1 214 ? 13.384 -7.028 -4.909 1.00 94.81 214 GLN A N 1
ATOM 1640 C CA . GLN A 1 214 ? 14.381 -7.823 -4.187 1.00 94.81 214 GLN A CA 1
ATOM 1641 C C . GLN A 1 214 ? 13.960 -8.128 -2.743 1.00 94.81 214 GLN A C 1
ATOM 1643 O O . GLN A 1 214 ? 14.115 -9.260 -2.281 1.00 94.81 214 GLN A O 1
ATOM 1648 N N . ALA A 1 215 ? 13.409 -7.152 -2.015 1.00 94.69 215 ALA A N 1
ATOM 1649 C CA . ALA A 1 215 ? 12.836 -7.373 -0.685 1.00 94.69 215 ALA A CA 1
ATOM 1650 C C . ALA A 1 215 ? 11.673 -8.378 -0.736 1.00 94.69 215 ALA A C 1
ATOM 1652 O O . ALA A 1 215 ? 11.610 -9.298 0.078 1.00 94.69 215 ALA A O 1
ATOM 1653 N N . ASN A 1 216 ? 10.811 -8.265 -1.746 1.00 95.31 216 ASN A N 1
ATOM 1654 C CA . ASN A 1 216 ? 9.686 -9.167 -1.956 1.00 95.31 216 ASN A CA 1
ATOM 1655 C C . ASN A 1 216 ? 10.145 -10.597 -2.279 1.00 95.31 216 ASN A C 1
ATOM 1657 O O . ASN A 1 216 ? 9.597 -11.554 -1.739 1.00 95.31 216 ASN A O 1
ATOM 1661 N N . ALA A 1 217 ? 11.171 -10.757 -3.120 1.00 93.12 217 ALA A N 1
ATOM 1662 C CA . ALA A 1 217 ? 11.752 -12.059 -3.443 1.00 93.12 217 ALA A CA 1
ATOM 1663 C C . ALA A 1 217 ? 12.385 -12.733 -2.212 1.00 93.12 217 ALA A C 1
ATOM 1665 O O . ALA A 1 217 ? 12.167 -13.925 -1.996 1.00 93.12 217 ALA A O 1
ATOM 1666 N N . ARG A 1 218 ? 13.097 -11.965 -1.372 1.00 91.62 218 ARG A N 1
ATOM 1667 C CA . ARG A 1 218 ? 13.625 -12.446 -0.081 1.00 91.62 218 ARG A CA 1
ATOM 1668 C C . ARG A 1 218 ? 12.506 -12.936 0.835 1.00 91.62 218 ARG A C 1
ATOM 1670 O O . ARG A 1 218 ? 12.567 -14.055 1.324 1.00 91.62 218 ARG A O 1
ATOM 1677 N N . LEU A 1 219 ? 11.439 -12.151 0.982 1.00 91.81 219 LEU A N 1
ATOM 1678 C CA . LEU A 1 219 ? 10.285 -12.554 1.782 1.00 91.81 219 LEU A CA 1
ATOM 1679 C C . LEU A 1 219 ? 9.608 -13.823 1.239 1.00 91.81 219 LEU A C 1
ATOM 1681 O O . LEU A 1 219 ? 9.258 -14.702 2.019 1.00 91.81 219 LEU A O 1
ATOM 1685 N N . ARG A 1 220 ? 9.438 -13.954 -0.086 1.00 91.31 220 ARG A N 1
ATOM 1686 C CA . ARG A 1 220 ? 8.894 -15.183 -0.697 1.00 91.31 220 ARG A CA 1
ATOM 1687 C C . ARG A 1 220 ? 9.741 -16.399 -0.351 1.00 91.31 220 ARG A C 1
ATOM 1689 O O . ARG A 1 220 ? 9.185 -17.426 0.013 1.00 91.31 220 ARG A O 1
ATOM 1696 N N . HIS A 1 221 ? 11.059 -16.266 -0.447 1.00 89.50 221 HIS A N 1
ATOM 1697 C CA . HIS A 1 221 ? 11.983 -17.332 -0.091 1.00 89.50 221 HIS A CA 1
ATOM 1698 C C . HIS A 1 221 ? 11.823 -17.739 1.383 1.00 89.50 221 HIS A C 1
ATOM 1700 O O . HIS A 1 221 ? 11.597 -18.916 1.660 1.00 89.50 22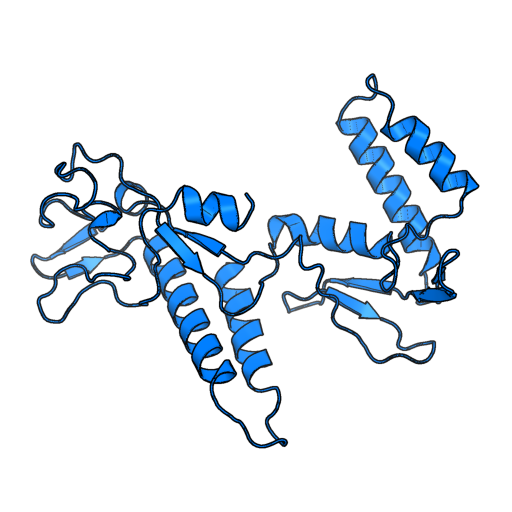1 HIS A O 1
ATOM 1706 N N . ASP A 1 222 ? 11.811 -16.777 2.307 1.00 87.94 222 ASP A N 1
ATOM 1707 C CA . ASP A 1 222 ? 11.660 -17.041 3.747 1.00 87.94 222 ASP A CA 1
ATOM 1708 C C . ASP A 1 222 ? 10.308 -17.671 4.112 1.00 87.94 222 ASP A C 1
ATOM 1710 O O . ASP A 1 222 ? 10.222 -18.424 5.077 1.00 87.94 222 ASP A O 1
ATOM 1714 N N . LEU A 1 223 ? 9.251 -17.387 3.344 1.00 86.19 223 LEU A N 1
ATOM 1715 C CA . LEU A 1 223 ? 7.936 -18.017 3.511 1.00 86.19 223 LEU A CA 1
ATOM 1716 C C . LEU A 1 223 ? 7.894 -19.464 3.005 1.00 86.19 223 LEU A C 1
ATOM 1718 O O . LEU A 1 223 ? 7.063 -20.238 3.469 1.00 86.19 223 LEU A O 1
ATOM 1722 N N . THR A 1 224 ? 8.745 -19.816 2.038 1.00 83.44 224 THR A N 1
ATOM 1723 C CA . THR A 1 224 ? 8.808 -21.170 1.460 1.00 83.44 224 THR A CA 1
ATOM 1724 C C . THR A 1 224 ? 9.772 -22.104 2.183 1.00 83.44 224 THR A C 1
ATOM 1726 O O . THR A 1 224 ? 9.718 -23.312 1.964 1.00 83.44 224 THR A O 1
ATOM 1729 N N . GLN A 1 225 ? 10.662 -21.573 3.023 1.00 77.81 225 GLN A N 1
ATOM 1730 C CA . GLN A 1 225 ? 11.549 -22.400 3.830 1.00 77.81 225 GLN A CA 1
ATOM 1731 C C . GLN A 1 225 ? 10.802 -22.955 5.049 1.00 77.81 225 GLN A C 1
ATOM 1733 O O . GLN A 1 225 ? 10.324 -22.194 5.889 1.00 77.81 225 GLN A O 1
ATOM 1738 N N . ASP A 1 226 ? 10.764 -24.284 5.180 1.00 63.28 226 ASP A N 1
ATOM 1739 C CA . ASP A 1 226 ? 10.349 -24.961 6.413 1.00 63.28 226 ASP A CA 1
ATOM 1740 C C . ASP A 1 226 ? 11.410 -24.728 7.497 1.00 63.28 226 ASP A C 1
ATOM 1742 O O . ASP A 1 226 ? 12.347 -25.507 7.691 1.00 63.28 226 ASP A O 1
ATOM 1746 N N . LEU A 1 227 ? 11.301 -23.593 8.185 1.00 64.25 227 LEU A N 1
ATOM 1747 C CA . LEU A 1 227 ? 12.173 -23.268 9.303 1.00 64.25 227 LEU A CA 1
ATOM 1748 C C . LEU A 1 227 ? 11.819 -24.138 10.525 1.00 64.25 227 LEU A C 1
ATOM 1750 O O . LEU A 1 227 ? 10.637 -24.355 10.809 1.00 64.25 227 LEU A O 1
ATOM 1754 N N . PRO A 1 228 ? 12.818 -24.595 11.308 1.00 62.59 228 PRO A N 1
ATOM 1755 C CA . PRO A 1 228 ? 12.571 -25.268 12.579 1.00 62.59 228 PRO A CA 1
ATOM 1756 C C . PRO A 1 228 ? 11.690 -24.407 13.504 1.00 62.59 228 PRO A C 1
ATOM 1758 O O . PRO A 1 228 ? 11.794 -23.179 13.453 1.00 62.59 228 PRO A O 1
ATOM 1761 N N . PRO A 1 229 ? 10.900 -24.996 14.425 1.00 61.03 229 PRO A N 1
ATOM 1762 C CA . PRO A 1 229 ? 9.957 -24.259 15.279 1.00 61.03 229 PRO A CA 1
ATOM 1763 C C . PRO A 1 229 ? 10.568 -23.085 16.061 1.00 61.03 229 PRO A C 1
ATOM 1765 O O . PRO A 1 229 ? 9.884 -22.103 16.329 1.00 61.03 229 PRO A O 1
ATOM 1768 N N . ALA A 1 230 ? 11.865 -23.150 16.385 1.00 64.88 230 ALA A N 1
ATOM 1769 C CA . ALA A 1 230 ? 12.602 -22.075 17.054 1.00 64.88 230 ALA A CA 1
ATOM 1770 C C . ALA A 1 230 ? 12.733 -20.782 16.218 1.00 64.88 230 ALA A C 1
ATOM 1772 O O . ALA A 1 230 ? 12.971 -19.716 16.779 1.00 64.88 230 ALA A O 1
ATOM 1773 N N . TYR A 1 231 ? 12.560 -20.870 14.896 1.00 58.50 231 TYR A N 1
ATOM 1774 C CA . TYR A 1 231 ? 12.649 -19.763 13.938 1.00 58.50 231 TYR A CA 1
ATOM 1775 C C . TYR A 1 231 ? 11.329 -19.517 13.190 1.00 58.50 231 TYR A C 1
ATOM 1777 O O . TYR A 1 231 ? 11.299 -18.742 12.230 1.00 58.50 231 TYR A O 1
ATOM 1785 N N . ALA A 1 232 ? 10.230 -20.146 13.626 1.00 55.47 232 ALA A N 1
ATOM 1786 C CA . ALA A 1 232 ? 8.889 -19.901 13.107 1.00 55.47 232 ALA A CA 1
ATOM 1787 C C . ALA A 1 232 ? 8.504 -18.429 13.362 1.00 55.47 232 ALA A C 1
ATOM 1789 O O . ALA A 1 232 ? 8.086 -18.052 14.454 1.00 55.47 232 A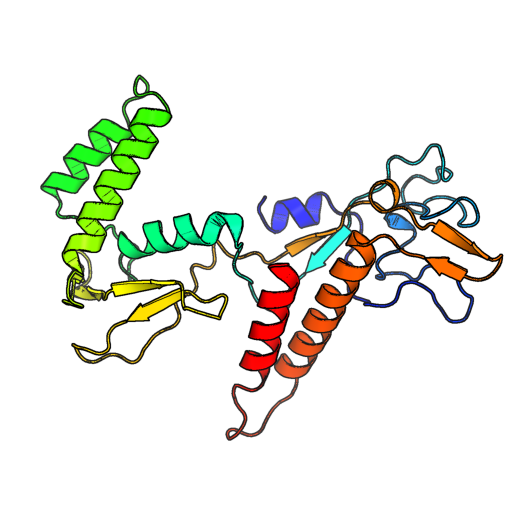LA A O 1
ATOM 1790 N N . GLY A 1 233 ? 8.733 -17.573 12.364 1.00 62.78 233 GLY A N 1
ATOM 1791 C CA . GLY A 1 233 ? 8.636 -16.115 12.494 1.00 62.78 233 GLY A CA 1
ATOM 1792 C C . GLY A 1 233 ? 9.786 -15.329 11.858 1.00 62.78 233 GLY A C 1
ATOM 1793 O O . GLY A 1 233 ? 9.713 -14.103 11.830 1.00 62.78 233 GLY A O 1
ATOM 1794 N N . GLY A 1 234 ? 10.810 -15.995 11.303 1.00 68.50 234 GLY A N 1
ATOM 1795 C CA . GLY A 1 234 ? 11.913 -15.340 10.581 1.00 68.50 234 GLY A CA 1
ATOM 1796 C C . GLY A 1 234 ? 11.445 -14.417 9.447 1.00 68.50 234 GLY A C 1
ATOM 1797 O O . GLY A 1 234 ? 11.993 -13.331 9.267 1.00 68.50 234 GLY A O 1
ATOM 1798 N N . PHE A 1 235 ? 10.337 -14.769 8.782 1.00 82.00 235 PHE A N 1
ATOM 1799 C CA . PHE A 1 235 ? 9.725 -13.943 7.738 1.00 82.00 235 PHE A CA 1
ATOM 1800 C C . PHE A 1 235 ? 9.257 -12.567 8.239 1.00 82.00 235 PHE A C 1
ATOM 1802 O O . PHE A 1 235 ? 9.088 -11.664 7.426 1.00 82.00 235 PHE A O 1
ATOM 1809 N N . LYS A 1 236 ? 9.032 -12.377 9.550 1.00 82.62 236 LYS A N 1
ATOM 1810 C CA . LYS A 1 236 ? 8.554 -11.100 10.101 1.00 82.62 236 LYS A CA 1
ATOM 1811 C C . LYS A 1 236 ? 9.550 -9.976 9.837 1.00 82.62 236 LYS A C 1
ATOM 1813 O O . LYS A 1 236 ? 9.144 -8.895 9.433 1.00 82.62 236 LYS A O 1
ATOM 1818 N N . HIS A 1 237 ? 10.844 -10.253 9.990 1.00 85.88 237 HIS A N 1
ATOM 1819 C CA . HIS A 1 237 ? 11.885 -9.271 9.699 1.00 85.88 237 HIS A CA 1
ATOM 1820 C C . HIS A 1 237 ? 11.900 -8.891 8.212 1.00 85.88 237 HIS A C 1
ATOM 1822 O O . HIS A 1 237 ? 11.924 -7.711 7.867 1.00 85.88 237 HIS A O 1
ATOM 1828 N N . SER A 1 238 ? 11.809 -9.886 7.329 1.00 89.31 238 SER A N 1
ATOM 1829 C CA . SER A 1 238 ? 11.749 -9.675 5.879 1.00 89.31 238 SER A CA 1
ATOM 1830 C C . SER A 1 238 ? 10.463 -8.973 5.441 1.00 89.31 238 SER A C 1
ATOM 1832 O O . SER A 1 238 ? 10.476 -8.191 4.490 1.00 89.31 238 SER A O 1
ATOM 1834 N N . TRP A 1 239 ? 9.356 -9.195 6.154 1.00 89.75 239 TRP A N 1
ATOM 1835 C CA . TRP A 1 239 ? 8.105 -8.479 5.937 1.00 89.75 239 TRP A CA 1
ATOM 1836 C C . TRP A 1 239 ? 8.219 -7.019 6.365 1.00 89.75 239 TRP A C 1
ATOM 1838 O O . TRP A 1 239 ? 7.892 -6.148 5.565 1.00 89.75 239 TRP A O 1
ATOM 1848 N N . ASP A 1 240 ? 8.765 -6.735 7.551 1.00 87.06 240 ASP A N 1
ATOM 1849 C CA . ASP A 1 240 ? 9.025 -5.369 8.024 1.00 87.06 240 ASP A CA 1
ATOM 1850 C C . ASP A 1 240 ? 9.949 -4.603 7.064 1.00 87.06 240 ASP A C 1
ATOM 1852 O O . ASP A 1 240 ? 9.683 -3.443 6.740 1.00 87.06 240 ASP A O 1
ATOM 1856 N N . ALA A 1 241 ? 10.989 -5.259 6.539 1.00 90.12 241 ALA A N 1
ATOM 1857 C CA . ALA A 1 241 ? 11.867 -4.680 5.524 1.00 90.12 241 ALA A CA 1
ATOM 1858 C C . ALA A 1 241 ? 11.102 -4.334 4.234 1.00 90.12 241 ALA A C 1
ATOM 1860 O O . ALA A 1 241 ? 11.226 -3.220 3.725 1.00 90.12 241 ALA A O 1
ATOM 1861 N N . LEU A 1 242 ? 10.254 -5.245 3.737 1.00 92.31 242 LEU A N 1
ATOM 1862 C CA . LEU A 1 242 ? 9.400 -4.974 2.577 1.00 92.31 242 LEU A CA 1
ATOM 1863 C C . LEU A 1 242 ? 8.452 -3.792 2.834 1.00 92.31 242 LEU A C 1
ATOM 1865 O O . LEU A 1 242 ? 8.246 -2.971 1.942 1.00 92.31 242 LEU A O 1
ATOM 1869 N N . GLN A 1 243 ? 7.902 -3.673 4.046 1.00 90.19 243 GLN A N 1
ATOM 1870 C CA . GLN A 1 243 ? 7.038 -2.546 4.399 1.00 90.19 243 GLN A CA 1
ATOM 1871 C C . GLN A 1 243 ? 7.765 -1.207 4.314 1.00 90.19 243 GLN A C 1
ATOM 1873 O O . GLN A 1 243 ? 7.192 -0.230 3.837 1.00 90.19 243 GLN A O 1
ATOM 1878 N N . VAL A 1 244 ? 9.016 -1.162 4.772 1.00 90.38 244 VAL A N 1
ATOM 1879 C CA . VAL A 1 244 ? 9.849 0.042 4.706 1.00 90.38 244 VAL A CA 1
ATOM 1880 C C . VAL A 1 244 ? 10.176 0.401 3.259 1.00 90.38 244 VAL A C 1
ATOM 1882 O O . VAL A 1 244 ? 10.054 1.569 2.905 1.00 90.38 244 VAL A O 1
ATOM 1885 N N . GLU A 1 245 ? 10.524 -0.571 2.414 1.00 93.06 245 GLU A N 1
ATOM 1886 C CA . GLU A 1 245 ? 10.834 -0.302 1.001 1.00 93.06 245 GLU A CA 1
ATOM 1887 C C . GLU A 1 245 ? 9.629 0.229 0.218 1.00 93.06 245 GLU A C 1
ATOM 1889 O O . GLU A 1 245 ? 9.779 1.126 -0.603 1.00 93.06 245 GLU A O 1
ATOM 1894 N N . VAL A 1 246 ? 8.424 -0.284 0.485 1.00 91.38 246 VAL A N 1
ATOM 1895 C CA . VAL A 1 246 ? 7.182 0.196 -0.154 1.00 91.38 246 VAL A CA 1
ATOM 1896 C C . VAL A 1 246 ? 6.739 1.560 0.396 1.00 91.38 246 VAL A C 1
ATOM 1898 O O . VAL A 1 246 ? 5.984 2.278 -0.257 1.00 91.38 246 VAL A O 1
ATOM 1901 N N . ALA A 1 247 ? 7.162 1.908 1.612 1.00 87.88 247 ALA A N 1
ATOM 1902 C CA . ALA A 1 247 ? 6.802 3.155 2.279 1.00 87.88 247 ALA A CA 1
ATOM 1903 C C . ALA A 1 247 ? 7.635 4.372 1.839 1.00 87.88 247 ALA A C 1
ATOM 1905 O O . ALA A 1 247 ? 7.182 5.496 2.074 1.00 87.88 247 ALA A O 1
ATOM 1906 N N . GLN A 1 248 ? 8.836 4.149 1.294 1.00 84.81 248 GLN A N 1
ATOM 1907 C CA . GLN A 1 248 ? 9.765 5.185 0.817 1.00 84.81 248 GLN A CA 1
ATOM 1908 C C . GLN A 1 248 ? 9.374 5.700 -0.567 1.00 84.81 248 GLN A C 1
ATOM 1910 O O . GLN A 1 248 ? 9.449 6.935 -0.747 1.00 84.81 248 GLN A O 1
#

Sequence (248 aa):
MSPSEIMKMAEVEIFRGVDYGSDRKPIEGGLLDPRLGPPNKKCGNCATYGANYKDCPGHFGYLALALPVYNVGYMGTVVDILKCICKSCSGVLLKEEMRVEHLRRMRNPMLGPLKKTELMKMVVKKCNGLAANNRPVECSKCGYLNGSVKKATGMVAIIHDRSKFGGVMDELRPENLLIMNIPVPPTVIRPSVLVDDSWTNENDITERLKNIVQANARLRHDLTQDLPPAYAGGFKHSWDALQVEVAQ

Radius of gyration: 23.25 Å; chains: 1; bounding box: 57×45×63 Å

Foldseek 3Di:
DDPVVLQVQAPEEAQALDQADPVRAGDHSALCHLCQPHQDQVHAARPNPRHGRVPDPGGKHKYFFPDWAADPVCLVVVLLLLLQADQPPRHGLDDPVVVVVLVVVLPPPPDDPVNNVVSSVVSSVVSQVCQPPQDWRQRPPPRDTFTHWDQDPPFRFIWGDNPPPDDDTDTGDPPRRTDRMDINHGSSVWHWDDPDPRDTDTGPSSNLVSQLSVLRNVLNVVVPDPDDPVCVCVSVVSSRSSNVSVND

pLDDT: mean 85.38, std 10.14, range [47.66, 96.62]

Secondary structure (DSSP, 8-state):
--HHHHHHH-SEE--BS--B-TTSSBPTTBTT-GGG--SSTTS-S-TTT---TTT-----EEEEEEEEEE-HHHHHHHHHHHHHB-TTT--B-S-HHHHHHHHHHHT-TTS-HHHHHHHHHHHHHHHHHHTGGG--EE-TTT--EE-EEEEPTTSS-EEEE-TTTT---EEP--GGGEEEEEEEPPGGGSPPEEEETTEEEPPHHHHHHHHHHHHHHHHHHHHHS---GGGTTTHHHHHHHHHHHHH-

Organism: Prunus dulcis (NCBI:txid3755)

InterPro domains:
  IPR007080 RNA polymerase Rpb1, domain 1 [PF04997] (1-153)
  IPR007080 RNA polymerase Rpb1, domain 1 [PF04997] (170-247)
  IPR015700 DNA-directed RNA polymerase III subunit RPC1 [PTHR48446] (3-165)
  IPR044893 RNA polymerase Rpb1, clamp domain superfamily [G3DSA:4.10.860.120] (1-107)